Protein AF-A0A5E4JF88-F1 (afdb_monomer_lite)

Sequence (241 aa):
MPEGIPIQKVVDMKGRNADNNAIIEALRSEGYSFQQIRDAIQQADLKKTITVSPGAPIPQSYPQQQIMTSPQQNTAQRPPMPQQQMQVNPVQAPQMAQQQMMQAPQPQGPSRRSVDLDEVQRVLEEIIEEKWKESEGQLIKINEWRAVVNSKIKEFETRISELNTRIDSFNTVLVKKAESFDETMRNVDTEIQALEKSLNKLVPILSDNISELRGVITDLRKDQPKAENPPMRDIRTSTLL

pLDDT: mean 78.29, std 22.14, range [35.12, 98.38]

Foldseek 3Di:
DDPDQPLVVLLVCVVVVHDLVNQQVVVVVVPDDPVSSVVSNVVSVVVVVVPPDDDDPDPPDDPPPPPPPDPDDDPDDDDDDDDDDDDDDDDDDDDDDDDDDDDDDDDDDPPPPPPPVVVVVVVVVVVVVVVVVVVVVVVVVVVVVVVVVVVVVVVVVVVVVVVVVVVVVVVVVVVVVVVVVVVVVVVVVVVVVVVVVVVVVVVVVVVVVVVVVVVVVVVVVVPPDPPPPPPPPPPPDDDDD

Radius of gyration: 50.53 Å; chains: 1; bounding box: 130×76×128 Å

Secondary structure (DSSP, 8-state):
---S--HHHHHHHHHTT--HHHHHHHHHHTT--HHHHHHHHHHHHHHHHH-S-TTS-------------------PPPPPPP--------PPP-----------PPP---------HHHHHHHHHHHHHHHHHHHHHHHHHHHHHHHHHHHHHHHHHHHHHHHHHHHHHHHHHHHHHHHHHHHHHHHHHHHHHHHHHHHHHHHHHHHHHHHHHHHHHHHHHHHS-----------------

Structure (mmCIF, N/CA/C/O backbone):
data_AF-A0A5E4JF88-F1
#
_entry.id   AF-A0A5E4JF88-F1
#
loop_
_atom_site.group_PDB
_atom_site.id
_atom_site.type_symbol
_atom_site.label_atom_id
_atom_site.label_alt_id
_atom_site.label_comp_id
_atom_site.label_asym_id
_atom_site.label_entity_id
_atom_site.label_seq_id
_atom_site.pdbx_PDB_ins_code
_atom_site.Cartn_x
_atom_site.Cartn_y
_atom_site.Cartn_z
_atom_site.occupancy
_atom_site.B_iso_or_equiv
_atom_site.auth_seq_id
_atom_site.auth_comp_id
_atom_site.auth_asym_id
_atom_site.auth_atom_id
_atom_site.pdbx_PDB_model_num
ATOM 1 N N . MET A 1 1 ? -4.263 -23.319 -23.661 1.00 64.06 1 MET A N 1
ATOM 2 C CA . MET A 1 1 ? -3.676 -22.834 -22.394 1.00 64.06 1 MET A CA 1
ATOM 3 C C . MET A 1 1 ? -4.598 -23.277 -21.273 1.00 64.06 1 MET A C 1
ATOM 5 O O . MET A 1 1 ? -5.800 -23.269 -21.516 1.00 64.06 1 MET A O 1
ATOM 9 N N . PRO A 1 2 ? -4.086 -23.714 -20.115 1.00 73.50 2 PRO A N 1
ATOM 10 C CA . PRO A 1 2 ? -4.946 -24.008 -18.973 1.00 73.50 2 PRO A CA 1
ATOM 11 C C . PRO A 1 2 ? -5.667 -22.725 -18.529 1.00 73.50 2 PRO A C 1
ATOM 13 O O . PRO A 1 2 ? -5.030 -21.693 -18.313 1.00 73.50 2 PRO A O 1
ATOM 16 N N . GLU A 1 3 ? -6.997 -22.770 -18.442 1.00 77.56 3 GLU A N 1
ATOM 17 C CA . GLU A 1 3 ? -7.802 -21.652 -17.948 1.00 77.56 3 GLU A CA 1
ATOM 18 C C . GLU A 1 3 ? -7.924 -21.741 -16.423 1.00 77.56 3 GLU A C 1
ATOM 20 O O . GLU A 1 3 ? -8.466 -22.705 -15.886 1.00 77.56 3 GLU A O 1
ATOM 25 N N . GLY A 1 4 ? -7.396 -20.737 -15.719 1.00 85.56 4 GLY A N 1
ATOM 26 C CA . GLY A 1 4 ? -7.527 -20.603 -14.267 1.00 85.56 4 GLY A CA 1
ATOM 27 C C . GLY A 1 4 ? -6.202 -20.436 -13.519 1.00 85.56 4 GLY A C 1
ATOM 28 O O . GLY A 1 4 ? -5.120 -20.730 -14.023 1.00 85.56 4 GLY A O 1
ATOM 29 N N . ILE A 1 5 ? -6.293 -19.920 -12.292 1.00 90.12 5 ILE A N 1
ATOM 30 C CA . ILE A 1 5 ? -5.156 -19.782 -11.374 1.00 90.12 5 ILE A CA 1
ATOM 31 C C . ILE A 1 5 ? -4.953 -21.140 -10.670 1.00 90.12 5 ILE A C 1
ATOM 33 O O . ILE A 1 5 ? -5.904 -21.642 -10.065 1.00 90.12 5 ILE A O 1
ATOM 37 N N . PRO A 1 6 ? -3.749 -21.746 -10.692 1.00 93.50 6 PRO A N 1
ATOM 38 C CA . PRO A 1 6 ? -3.510 -23.114 -10.210 1.00 93.50 6 PRO A CA 1
ATOM 39 C C . PRO A 1 6 ? -3.413 -23.232 -8.674 1.00 93.50 6 PRO A C 1
ATOM 41 O O . PRO A 1 6 ? -2.528 -23.898 -8.141 1.00 93.50 6 PRO A O 1
ATOM 44 N N . ILE A 1 7 ? -4.330 -22.601 -7.935 1.00 95.38 7 ILE A N 1
ATOM 45 C CA . ILE A 1 7 ? -4.291 -22.491 -6.465 1.00 95.38 7 ILE A CA 1
ATOM 46 C C . ILE A 1 7 ? -4.277 -23.874 -5.811 1.00 95.38 7 ILE A C 1
ATOM 48 O O . ILE A 1 7 ? -3.440 -24.149 -4.955 1.00 95.38 7 ILE A O 1
ATOM 52 N N . GLN A 1 8 ? -5.182 -24.763 -6.234 1.00 93.69 8 GLN A N 1
ATOM 53 C CA . GLN A 1 8 ? -5.318 -26.091 -5.631 1.00 93.69 8 GLN A CA 1
ATOM 54 C C . GLN A 1 8 ? -4.036 -26.911 -5.785 1.00 93.69 8 GLN A C 1
ATOM 56 O O . GLN A 1 8 ? -3.593 -27.566 -4.847 1.00 93.69 8 GLN A O 1
ATOM 61 N N . LYS A 1 9 ? -3.382 -26.797 -6.941 1.00 94.94 9 LYS A N 1
ATOM 62 C CA . LYS A 1 9 ? -2.149 -27.523 -7.227 1.00 94.94 9 LYS A CA 1
ATOM 63 C C . LYS A 1 9 ? -0.977 -27.023 -6.388 1.00 94.94 9 LYS A C 1
ATOM 65 O O . LYS A 1 9 ? -0.166 -27.822 -5.927 1.00 94.94 9 LYS A O 1
ATOM 70 N N . VAL A 1 10 ? -0.913 -25.713 -6.140 1.00 96.44 10 VAL A N 1
ATOM 71 C CA . VAL A 1 10 ? 0.068 -25.135 -5.213 1.00 96.44 10 VAL A CA 1
ATOM 72 C C . VAL A 1 10 ? -0.167 -25.624 -3.783 1.00 96.44 10 VAL A C 1
ATOM 74 O O . VAL A 1 10 ? 0.797 -25.985 -3.111 1.00 96.44 10 VAL A O 1
ATOM 77 N N . VAL A 1 11 ? -1.422 -25.678 -3.324 1.00 95.44 11 VAL A N 1
ATOM 78 C CA . VAL A 1 11 ? -1.767 -26.200 -1.990 1.00 95.44 11 VAL A CA 1
ATOM 79 C C . VAL A 1 11 ? -1.347 -27.665 -1.852 1.00 95.44 11 VAL A C 1
ATOM 81 O O . VAL A 1 11 ? -0.696 -28.013 -0.868 1.00 95.44 11 VAL A O 1
ATOM 84 N N . ASP A 1 12 ? -1.638 -28.499 -2.851 1.00 95.62 12 ASP A N 1
ATOM 85 C CA . ASP A 1 12 ? -1.277 -29.920 -2.843 1.00 95.62 12 ASP A CA 1
ATOM 86 C C . ASP A 1 12 ? 0.249 -30.120 -2.831 1.00 95.62 12 ASP A C 1
ATOM 88 O O . ASP A 1 12 ? 0.768 -30.939 -2.070 1.00 95.62 12 ASP A O 1
ATOM 92 N N . MET A 1 13 ? 0.992 -29.348 -3.635 1.00 96.31 13 MET A N 1
ATOM 93 C CA . MET A 1 13 ? 2.459 -29.405 -3.661 1.00 96.31 13 MET A CA 1
ATOM 94 C C . MET A 1 13 ? 3.080 -28.902 -2.353 1.00 96.31 13 MET A C 1
ATOM 96 O O . MET A 1 13 ? 3.998 -29.536 -1.831 1.00 96.31 13 MET A O 1
ATOM 100 N N . LYS A 1 14 ? 2.542 -27.830 -1.761 1.00 94.31 14 LYS A N 1
ATOM 101 C CA . LYS A 1 14 ? 2.956 -27.369 -0.426 1.00 94.31 14 LYS A CA 1
ATOM 102 C C . LYS A 1 14 ? 2.629 -28.383 0.667 1.00 94.31 14 LYS A C 1
ATOM 104 O O . LYS A 1 14 ? 3.408 -28.527 1.604 1.00 94.31 14 LYS A O 1
ATOM 109 N N . GLY A 1 15 ? 1.524 -29.120 0.543 1.00 93.44 15 GLY A N 1
ATOM 110 C CA . GLY A 1 15 ? 1.185 -30.231 1.437 1.00 93.44 15 GLY A CA 1
ATOM 111 C C . GLY A 1 15 ? 2.209 -31.372 1.404 1.00 93.44 15 GLY A C 1
ATOM 112 O O . GLY A 1 15 ? 2.368 -32.080 2.393 1.00 93.44 15 GLY A O 1
ATOM 113 N N . ARG A 1 16 ? 2.953 -31.512 0.298 1.00 95.94 16 ARG A N 1
ATOM 114 C CA . ARG A 1 16 ? 4.065 -32.464 0.130 1.00 95.94 16 ARG A CA 1
ATOM 115 C C . ARG A 1 16 ? 5.436 -31.884 0.511 1.00 95.94 16 ARG A C 1
ATOM 117 O O . ARG A 1 16 ? 6.446 -32.506 0.202 1.00 95.94 16 ARG A O 1
ATOM 124 N N . ASN A 1 17 ? 5.482 -30.714 1.157 1.00 93.00 17 ASN A N 1
ATOM 125 C CA . ASN A 1 17 ? 6.709 -29.966 1.465 1.00 93.00 17 ASN A CA 1
ATOM 126 C C . ASN A 1 17 ? 7.564 -29.623 0.226 1.00 93.00 17 ASN A C 1
ATOM 128 O O . ASN A 1 17 ? 8.787 -29.569 0.318 1.00 93.00 17 ASN A O 1
ATOM 132 N N . ALA A 1 18 ? 6.945 -29.389 -0.937 1.00 96.31 18 ALA A N 1
ATOM 133 C CA . ALA A 1 18 ? 7.674 -28.883 -2.096 1.00 96.31 18 ALA A CA 1
ATOM 134 C C . ALA A 1 18 ? 8.063 -27.406 -1.902 1.00 96.31 18 ALA A C 1
ATOM 136 O O . ALA A 1 18 ? 7.231 -26.587 -1.502 1.00 96.31 18 ALA A O 1
ATOM 137 N N . ASP A 1 19 ? 9.306 -27.060 -2.240 1.00 96.06 19 ASP A N 1
ATOM 138 C CA . ASP A 1 19 ? 9.782 -25.676 -2.239 1.00 96.06 19 ASP A CA 1
ATOM 139 C C . ASP A 1 19 ? 9.130 -24.836 -3.345 1.00 96.06 19 ASP A C 1
ATOM 141 O O . ASP A 1 19 ? 8.768 -25.332 -4.416 1.00 96.06 19 ASP A O 1
ATOM 145 N N . ASN A 1 20 ? 9.051 -23.519 -3.124 1.00 94.75 20 ASN A N 1
ATOM 146 C CA . ASN A 1 20 ? 8.454 -22.579 -4.079 1.00 94.75 20 ASN A CA 1
ATOM 147 C C . ASN A 1 20 ? 9.107 -22.653 -5.474 1.00 94.75 20 ASN A C 1
ATOM 149 O O . ASN A 1 20 ? 8.412 -22.501 -6.474 1.00 94.75 20 ASN A O 1
ATOM 153 N N . ASN A 1 21 ? 10.412 -22.935 -5.561 1.00 95.56 21 ASN A N 1
ATOM 154 C CA . ASN A 1 21 ? 11.106 -23.086 -6.845 1.00 95.56 21 ASN A CA 1
ATOM 155 C C . ASN A 1 21 ? 10.631 -24.328 -7.618 1.00 95.56 21 ASN A C 1
ATOM 157 O O . ASN A 1 21 ? 10.338 -24.227 -8.807 1.00 95.56 21 ASN A O 1
ATOM 161 N N . ALA A 1 22 ? 10.462 -25.464 -6.933 1.00 96.38 22 ALA A N 1
ATOM 162 C CA . ALA A 1 22 ? 9.947 -26.692 -7.539 1.00 96.38 22 ALA A CA 1
ATOM 163 C C . ALA A 1 22 ? 8.492 -26.523 -8.011 1.00 96.38 22 ALA A C 1
ATOM 165 O O . ALA A 1 22 ? 8.114 -26.998 -9.081 1.00 96.38 22 ALA A O 1
ATOM 166 N N . ILE A 1 23 ? 7.689 -25.775 -7.245 1.00 96.56 23 ILE A N 1
ATOM 167 C CA . ILE A 1 23 ? 6.314 -25.406 -7.609 1.00 96.56 23 ILE A CA 1
ATOM 168 C C . ILE A 1 23 ? 6.292 -24.550 -8.883 1.00 96.56 23 ILE A C 1
ATOM 170 O O . ILE A 1 23 ? 5.467 -24.782 -9.768 1.00 96.56 23 ILE A O 1
ATOM 174 N N . ILE A 1 24 ? 7.200 -23.573 -8.997 1.00 96.44 24 ILE A N 1
ATOM 175 C CA . ILE A 1 24 ? 7.300 -22.705 -10.177 1.00 96.44 24 ILE A CA 1
ATOM 176 C C . ILE A 1 24 ? 7.687 -23.518 -11.416 1.00 96.44 24 ILE A C 1
ATOM 178 O O . ILE A 1 24 ? 7.074 -23.338 -12.466 1.00 96.44 24 ILE A O 1
ATOM 182 N N . GLU A 1 25 ? 8.665 -24.419 -11.318 1.00 96.94 25 GLU A N 1
ATOM 183 C CA . GLU A 1 25 ? 9.090 -25.260 -12.445 1.00 96.94 25 GLU A CA 1
ATOM 184 C C . GLU A 1 25 ? 7.984 -26.212 -12.914 1.00 96.94 25 GLU A C 1
ATOM 186 O O . GLU A 1 25 ? 7.714 -26.289 -14.115 1.00 96.94 25 GLU A O 1
ATOM 191 N N . ALA A 1 26 ? 7.290 -26.863 -11.975 1.00 96.88 26 ALA A N 1
ATOM 192 C CA . ALA A 1 26 ? 6.175 -27.758 -12.277 1.00 96.88 26 ALA A CA 1
ATOM 193 C C . ALA A 1 26 ? 5.001 -27.027 -12.949 1.00 96.88 26 ALA A C 1
ATOM 195 O O . ALA A 1 26 ? 4.427 -27.517 -13.914 1.00 96.88 26 ALA A O 1
ATOM 196 N N . LEU A 1 27 ? 4.653 -25.820 -12.497 1.00 96.44 27 LEU A N 1
ATOM 197 C CA . LEU A 1 27 ? 3.568 -25.057 -13.121 1.00 96.44 27 LEU A CA 1
ATOM 198 C C . LEU A 1 27 ? 3.983 -24.423 -14.455 1.00 96.44 27 LEU A C 1
ATOM 200 O O . LEU A 1 27 ? 3.160 -24.281 -15.359 1.00 96.44 27 LEU A O 1
ATOM 204 N N . ARG A 1 28 ? 5.261 -24.074 -14.630 1.00 96.31 28 ARG A N 1
ATOM 205 C CA . ARG A 1 28 ? 5.759 -23.590 -15.924 1.00 96.31 28 ARG A CA 1
ATOM 206 C C . ARG A 1 28 ? 5.738 -24.678 -16.992 1.00 96.31 28 ARG A C 1
ATOM 208 O O . ARG A 1 28 ? 5.387 -24.369 -18.128 1.00 96.31 28 ARG A O 1
ATOM 215 N N . SER A 1 29 ? 6.085 -25.923 -16.653 1.00 96.69 29 SER A N 1
ATOM 216 C CA . SER A 1 29 ? 6.040 -27.043 -17.609 1.00 96.69 29 SER A CA 1
ATOM 217 C C . SER A 1 29 ? 4.613 -27.365 -18.071 1.00 96.69 29 SER A C 1
ATOM 219 O O . SER A 1 29 ? 4.414 -27.844 -19.183 1.00 96.69 29 SER A O 1
ATOM 221 N N . GLU A 1 30 ? 3.617 -27.009 -17.261 1.00 94.62 30 GLU A N 1
ATOM 222 C CA . GLU A 1 30 ? 2.189 -27.135 -17.571 1.00 94.62 30 GLU A CA 1
ATOM 223 C C . GLU A 1 30 ? 1.608 -25.934 -18.333 1.00 94.62 30 GLU A C 1
ATOM 225 O O . GLU A 1 30 ? 0.434 -25.934 -18.708 1.00 94.62 30 GLU A O 1
ATOM 230 N N . GLY A 1 31 ? 2.428 -24.914 -18.596 1.00 95.50 31 GLY A N 1
ATOM 231 C CA . GLY A 1 31 ? 2.051 -23.756 -19.401 1.00 95.50 31 GLY A CA 1
ATOM 232 C C . GLY A 1 31 ? 1.373 -22.623 -18.629 1.00 95.50 31 GLY A C 1
ATOM 233 O O . GLY A 1 31 ? 0.772 -21.755 -19.261 1.00 95.50 31 GLY A O 1
ATOM 234 N N . TYR A 1 32 ? 1.466 -22.591 -17.295 1.00 97.31 32 TYR A N 1
ATOM 235 C CA . TYR A 1 32 ? 1.024 -21.431 -16.515 1.00 97.31 32 TYR A CA 1
ATOM 236 C C . TYR A 1 32 ? 2.024 -20.273 -16.626 1.00 97.31 32 TYR A C 1
ATOM 238 O O . TYR A 1 32 ? 3.245 -20.459 -16.608 1.00 97.31 32 TYR A O 1
ATOM 246 N N . SER A 1 33 ? 1.505 -19.046 -16.708 1.00 96.94 33 SER A N 1
ATOM 247 C CA . SER A 1 33 ? 2.334 -17.837 -16.700 1.00 96.94 33 SER A CA 1
ATOM 248 C C . SER A 1 33 ? 2.925 -17.561 -15.315 1.00 96.94 33 SER A C 1
ATOM 250 O O . SER A 1 33 ? 2.341 -17.895 -14.284 1.00 96.94 33 SER A O 1
ATOM 252 N N . PHE A 1 34 ? 4.067 -16.870 -15.276 1.00 94.25 34 PHE A N 1
ATOM 253 C CA . PHE A 1 34 ? 4.726 -16.499 -14.019 1.00 94.25 34 PHE A CA 1
ATOM 254 C C . PHE A 1 34 ? 3.811 -15.705 -13.069 1.00 94.25 34 PHE A C 1
ATOM 256 O O . PHE A 1 34 ? 3.841 -15.921 -11.859 1.00 94.25 34 PHE A O 1
ATOM 263 N N . GLN A 1 35 ? 2.962 -14.824 -13.609 1.00 94.44 35 GLN A N 1
ATOM 264 C CA . GLN A 1 35 ? 2.030 -14.030 -12.808 1.00 94.44 35 GLN A CA 1
ATOM 265 C C . GLN A 1 35 ? 0.954 -14.906 -12.149 1.00 94.44 35 GLN A C 1
ATOM 267 O O . GLN A 1 35 ? 0.762 -14.813 -10.941 1.00 94.44 35 GLN A O 1
ATOM 272 N N . GLN A 1 36 ? 0.347 -15.835 -12.898 1.00 95.06 36 GLN A N 1
ATOM 273 C CA . GLN A 1 36 ? -0.621 -16.796 -12.349 1.00 95.06 36 GLN A CA 1
ATOM 274 C C . GLN A 1 36 ? -0.000 -17.686 -11.266 1.00 95.06 36 GLN A C 1
ATOM 276 O O . GLN A 1 36 ? -0.654 -17.987 -10.271 1.00 95.06 36 GLN A O 1
ATOM 281 N N . ILE A 1 37 ? 1.260 -18.096 -11.442 1.00 96.12 37 ILE A N 1
ATOM 282 C CA . ILE A 1 37 ? 1.989 -18.904 -10.456 1.00 96.12 37 ILE A CA 1
ATOM 283 C C . ILE A 1 37 ? 2.197 -18.110 -9.163 1.00 96.12 37 ILE A C 1
ATOM 285 O O . ILE A 1 37 ? 1.921 -18.616 -8.076 1.00 96.12 37 ILE A O 1
ATOM 289 N N . ARG A 1 38 ? 2.646 -16.854 -9.270 1.00 95.56 38 ARG A N 1
ATOM 290 C CA . ARG A 1 38 ? 2.866 -15.987 -8.106 1.00 95.56 38 ARG A CA 1
ATOM 291 C C . ARG A 1 38 ? 1.569 -15.743 -7.337 1.00 95.56 38 ARG A C 1
ATOM 293 O O . ARG A 1 38 ? 1.557 -15.870 -6.113 1.00 95.56 38 ARG A O 1
ATOM 300 N N . ASP A 1 39 ? 0.490 -15.443 -8.053 1.00 95.62 39 ASP A N 1
ATOM 301 C CA . ASP A 1 39 ? -0.817 -15.179 -7.453 1.00 95.62 39 ASP A CA 1
ATOM 302 C C . ASP A 1 39 ? -1.375 -16.447 -6.778 1.00 95.62 39 ASP A C 1
ATOM 304 O O . ASP A 1 39 ? -1.883 -16.381 -5.657 1.00 95.62 39 ASP A O 1
ATOM 308 N N . ALA A 1 40 ? -1.193 -17.625 -7.391 1.00 96.38 40 ALA A N 1
ATOM 309 C CA . ALA A 1 40 ? -1.567 -18.913 -6.802 1.00 96.38 40 ALA A CA 1
ATOM 310 C C . ALA A 1 40 ? -0.813 -19.214 -5.494 1.00 96.38 40 ALA A C 1
ATOM 312 O O . ALA A 1 40 ? -1.420 -19.692 -4.536 1.00 96.38 40 ALA A O 1
ATOM 313 N N . ILE A 1 41 ? 0.493 -18.921 -5.435 1.00 95.06 41 ILE A N 1
ATOM 314 C CA . ILE A 1 41 ? 1.328 -19.131 -4.239 1.00 95.06 41 ILE A CA 1
ATOM 315 C C . ILE A 1 41 ? 0.883 -18.241 -3.083 1.00 95.06 41 ILE A C 1
ATOM 317 O O . ILE A 1 41 ? 0.703 -18.743 -1.973 1.00 95.06 41 ILE A O 1
ATOM 321 N N . GLN A 1 42 ? 0.635 -16.958 -3.346 1.00 94.38 42 GLN A N 1
ATOM 322 C CA . GLN A 1 42 ? 0.149 -16.031 -2.323 1.00 94.38 42 GLN A CA 1
ATOM 323 C C . GLN A 1 42 ? -1.219 -16.455 -1.777 1.00 94.38 42 GLN A C 1
ATOM 325 O O . GLN A 1 42 ? -1.431 -16.476 -0.565 1.00 94.38 42 GLN A O 1
ATOM 330 N N . GLN A 1 43 ? -2.141 -16.852 -2.658 1.00 92.12 43 GLN A N 1
ATOM 331 C CA . GLN A 1 43 ? -3.470 -17.303 -2.241 1.00 92.12 43 GLN A CA 1
ATOM 332 C C . GLN A 1 43 ? -3.426 -18.622 -1.457 1.00 92.12 43 GLN A C 1
ATOM 334 O O . GLN A 1 43 ? -4.174 -18.789 -0.492 1.00 92.12 43 GLN A O 1
ATOM 339 N N . ALA A 1 44 ? -2.536 -19.547 -1.826 1.00 93.19 44 ALA A N 1
ATOM 340 C CA . ALA A 1 44 ? -2.348 -20.800 -1.101 1.00 93.19 44 ALA A CA 1
ATOM 341 C C . ALA A 1 44 ? -1.843 -20.574 0.337 1.00 93.19 44 ALA A C 1
ATOM 343 O O . ALA A 1 44 ? -2.323 -21.239 1.258 1.00 93.19 44 ALA A O 1
ATOM 344 N N . ASP A 1 45 ? -0.934 -19.615 0.549 1.00 90.00 45 ASP A N 1
ATOM 345 C CA . ASP A 1 45 ? -0.436 -19.267 1.888 1.00 90.00 45 ASP A CA 1
ATOM 346 C C . ASP A 1 45 ? -1.522 -18.651 2.774 1.00 90.00 45 ASP A C 1
ATOM 348 O O . ASP A 1 45 ? -1.660 -19.025 3.940 1.00 90.00 45 ASP A O 1
ATOM 352 N N . LEU A 1 46 ? -2.357 -17.775 2.211 1.00 86.56 46 LEU A N 1
ATOM 353 C CA . LEU A 1 46 ? -3.495 -17.197 2.931 1.00 86.56 46 LEU A CA 1
ATOM 354 C C . LEU A 1 46 ? -4.513 -18.271 3.342 1.00 86.56 46 LEU A C 1
ATOM 356 O O . LEU A 1 46 ? -5.003 -18.267 4.471 1.00 86.56 46 LEU A O 1
ATOM 360 N N . LYS A 1 47 ? -4.805 -19.228 2.451 1.00 84.25 47 LYS A N 1
ATOM 361 C CA . LYS A 1 47 ? -5.776 -20.302 2.711 1.00 84.25 47 LYS A CA 1
ATOM 362 C C . LYS A 1 47 ? -5.309 -21.265 3.810 1.00 84.25 47 LYS A C 1
ATOM 364 O O . LYS A 1 47 ? -6.128 -21.720 4.611 1.00 84.25 47 LYS A O 1
ATOM 369 N N . LYS A 1 48 ? -4.002 -21.547 3.896 1.00 77.19 48 LYS A N 1
ATOM 370 C CA . LYS A 1 48 ? -3.431 -22.408 4.948 1.00 77.19 48 LYS A CA 1
ATOM 371 C C . LYS A 1 48 ? -3.626 -21.809 6.346 1.00 77.19 48 LYS A C 1
ATOM 373 O O . LYS A 1 48 ? -3.954 -22.543 7.273 1.00 77.19 48 LYS A O 1
ATOM 378 N N . THR A 1 49 ? -3.516 -20.489 6.477 1.00 68.38 49 THR A N 1
ATOM 379 C CA . THR A 1 49 ? -3.717 -19.768 7.748 1.00 68.38 49 THR A CA 1
ATOM 380 C C . THR A 1 49 ? -5.164 -19.824 8.251 1.00 68.38 49 THR A C 1
ATOM 382 O O . THR A 1 49 ? -5.399 -19.756 9.450 1.00 68.38 49 THR A O 1
ATOM 385 N N . ILE A 1 50 ? -6.144 -19.999 7.363 1.00 65.12 50 ILE A N 1
ATOM 386 C CA . ILE A 1 50 ? -7.574 -19.976 7.720 1.00 65.12 50 ILE A CA 1
ATOM 387 C C . ILE A 1 50 ? -8.092 -21.366 8.139 1.00 65.12 50 ILE A C 1
ATOM 389 O O . ILE A 1 50 ? -9.130 -21.476 8.782 1.00 65.12 50 ILE A O 1
ATOM 393 N N . THR A 1 51 ? -7.366 -22.446 7.827 1.00 58.78 51 THR A N 1
ATOM 394 C CA . THR A 1 51 ? -7.860 -23.827 8.032 1.00 58.78 51 THR A CA 1
ATOM 395 C C . THR A 1 51 ? -7.455 -24.427 9.393 1.00 58.78 51 THR A C 1
ATOM 397 O O . THR A 1 51 ? -7.610 -25.625 9.621 1.00 58.78 51 THR A O 1
ATOM 400 N N . VAL A 1 52 ? -6.954 -23.619 10.333 1.00 48.00 52 VAL A N 1
ATOM 401 C CA . VAL A 1 52 ? -6.641 -24.072 11.700 1.00 48.00 52 VAL A CA 1
ATOM 402 C C . VAL A 1 52 ? -7.842 -23.852 12.631 1.00 48.00 52 VAL A C 1
ATOM 404 O O . VAL A 1 52 ? -8.060 -22.762 13.138 1.00 48.00 52 VAL A O 1
ATOM 407 N N . SER A 1 53 ? -8.580 -24.945 12.851 1.00 47.66 53 SER A N 1
ATOM 408 C CA . SER A 1 53 ? -9.420 -25.287 14.014 1.00 47.66 53 SER A CA 1
ATOM 409 C C . SER A 1 53 ? -10.580 -24.346 14.426 1.00 47.66 53 SER A C 1
ATOM 411 O O . SER A 1 53 ? -10.354 -23.294 15.026 1.00 47.66 53 SER A O 1
ATOM 413 N N . PRO A 1 54 ? -11.853 -24.759 14.243 1.00 46.78 54 PRO A N 1
ATOM 414 C CA . PRO A 1 54 ? -12.994 -24.111 14.879 1.00 46.78 54 PRO A CA 1
ATOM 415 C C . PRO A 1 54 ? -13.034 -24.495 16.366 1.00 46.78 54 PRO A C 1
ATOM 417 O O . PRO A 1 54 ? -13.418 -25.610 16.709 1.00 46.78 54 PRO A O 1
ATOM 420 N N . GLY A 1 55 ? -12.625 -23.582 17.254 1.00 50.62 55 GLY A N 1
ATOM 421 C CA . GLY A 1 55 ? -12.839 -23.745 18.700 1.00 50.62 55 GLY A CA 1
ATOM 422 C C . GLY A 1 55 ? -11.745 -23.236 19.640 1.00 50.62 55 GLY A C 1
ATOM 423 O O . GLY A 1 55 ? -11.908 -23.371 20.849 1.00 50.62 55 GLY A O 1
ATOM 424 N N . ALA A 1 56 ? -10.654 -22.647 19.146 1.00 46.44 56 ALA A N 1
ATOM 425 C CA . ALA A 1 56 ? -9.654 -22.028 20.018 1.00 46.44 56 ALA A CA 1
ATOM 426 C C . ALA A 1 56 ? -9.921 -20.517 20.182 1.00 46.44 56 ALA A C 1
ATOM 428 O O . ALA A 1 56 ? -10.233 -19.854 19.188 1.00 46.44 56 ALA A O 1
ATOM 429 N N . PRO A 1 57 ? -9.810 -19.958 21.405 1.00 42.75 57 PRO A N 1
ATOM 430 C CA . PRO A 1 57 ? -9.946 -18.527 21.639 1.00 42.75 57 PRO A CA 1
ATOM 431 C C . PRO A 1 57 ? -8.942 -17.769 20.775 1.00 42.75 57 PRO A C 1
ATOM 433 O O . PRO A 1 57 ? -7.760 -18.102 20.725 1.00 42.75 57 PRO A O 1
ATOM 436 N N . ILE A 1 58 ? -9.472 -16.776 20.072 1.00 44.34 58 ILE A N 1
ATOM 437 C CA . ILE A 1 58 ? -8.798 -15.948 19.080 1.00 44.34 58 ILE A CA 1
ATOM 438 C C . ILE A 1 58 ? -7.561 -15.315 19.738 1.00 44.34 58 ILE A C 1
ATOM 440 O O . ILE A 1 58 ? -7.723 -14.445 20.597 1.00 44.34 58 ILE A O 1
ATOM 444 N N . PRO A 1 59 ? -6.324 -15.691 19.365 1.00 43.44 59 PRO A N 1
ATOM 445 C CA . PRO A 1 59 ? -5.166 -14.905 19.737 1.00 43.44 59 PRO A CA 1
ATOM 446 C C . PRO A 1 59 ? -5.223 -13.630 18.897 1.00 43.44 59 PRO A C 1
ATOM 448 O O . PRO A 1 59 ? -5.078 -13.667 17.674 1.00 43.44 59 PRO A O 1
ATOM 451 N N . GLN A 1 60 ? -5.451 -12.489 19.546 1.00 48.28 60 GLN A N 1
ATOM 452 C CA . GLN A 1 60 ? -5.116 -11.180 18.990 1.00 48.28 60 GLN A CA 1
ATOM 453 C C . GLN A 1 60 ? -3.594 -11.115 18.806 1.00 48.28 60 GLN A C 1
ATOM 455 O O . GLN A 1 60 ? -2.862 -10.585 19.635 1.00 48.28 60 GLN A O 1
ATOM 460 N N . SER A 1 61 ? -3.098 -11.676 17.710 1.00 41.38 61 SER A N 1
ATOM 461 C CA . SER A 1 61 ? -1.757 -11.404 17.214 1.00 41.38 61 SER A CA 1
ATOM 462 C C . SER A 1 61 ? -1.899 -10.693 15.881 1.00 41.38 61 SER A C 1
ATOM 464 O O . SER A 1 61 ? -2.080 -11.312 14.833 1.00 41.38 61 SER A O 1
ATOM 466 N N . TYR A 1 62 ? -1.842 -9.366 15.944 1.00 43.94 62 TYR A N 1
ATOM 467 C CA . TYR A 1 62 ? -1.517 -8.530 14.802 1.00 43.94 62 TYR A CA 1
ATOM 468 C C . TYR A 1 62 ? -0.180 -9.025 14.230 1.00 43.94 62 TYR A C 1
ATOM 470 O O . TYR A 1 62 ? 0.809 -9.031 14.969 1.00 43.94 62 TYR A O 1
ATOM 478 N N . PRO A 1 63 ? -0.082 -9.424 12.952 1.00 42.12 63 PRO A N 1
ATOM 479 C CA . PRO A 1 63 ? 1.221 -9.491 12.326 1.00 42.12 63 PRO A CA 1
ATOM 480 C C . PRO A 1 63 ? 1.702 -8.046 12.180 1.00 42.12 63 PRO A C 1
ATOM 482 O O . PRO A 1 63 ? 1.270 -7.316 11.286 1.00 42.12 63 PRO A O 1
ATOM 485 N N . GLN A 1 64 ? 2.583 -7.613 13.087 1.00 39.06 64 GLN A N 1
ATOM 486 C CA . GLN A 1 64 ? 3.485 -6.516 12.775 1.00 39.06 64 GLN A CA 1
ATOM 487 C C . GLN A 1 64 ? 4.197 -6.900 11.480 1.00 39.06 64 GLN A C 1
ATOM 489 O O . GLN A 1 64 ? 4.936 -7.883 11.424 1.00 39.06 64 GLN A O 1
ATOM 494 N N . GLN A 1 65 ? 3.937 -6.132 10.427 1.00 42.28 65 GLN A N 1
ATOM 495 C CA . GLN A 1 65 ? 4.745 -6.153 9.226 1.00 42.28 65 GLN A CA 1
ATOM 496 C C . GLN A 1 65 ? 6.156 -5.722 9.629 1.00 42.28 65 GLN A C 1
ATOM 498 O O . GLN A 1 65 ? 6.447 -4.535 9.758 1.00 42.28 65 GLN A O 1
ATOM 503 N N . GLN A 1 66 ? 7.039 -6.693 9.857 1.00 38.78 66 GLN A N 1
ATOM 504 C CA . GLN A 1 66 ? 8.465 -6.439 9.776 1.00 38.78 66 GLN A CA 1
ATOM 505 C C . GLN A 1 66 ? 8.771 -6.121 8.317 1.00 38.78 66 GLN A C 1
ATOM 507 O O . GLN A 1 66 ? 8.765 -6.982 7.438 1.00 38.78 66 GLN A O 1
ATOM 512 N N . ILE A 1 67 ? 8.991 -4.837 8.073 1.00 37.16 67 ILE A N 1
ATOM 513 C CA . ILE A 1 67 ? 9.485 -4.281 6.824 1.00 37.16 67 ILE A CA 1
ATOM 514 C C . ILE A 1 67 ? 10.948 -4.723 6.694 1.00 37.16 67 ILE A C 1
ATOM 516 O O . ILE A 1 67 ? 11.875 -3.990 7.027 1.00 37.16 67 ILE A O 1
ATOM 520 N N . MET A 1 68 ? 11.171 -5.965 6.264 1.00 35.12 68 MET A N 1
ATOM 521 C CA . MET A 1 68 ? 12.499 -6.441 5.892 1.00 35.12 68 MET A CA 1
ATOM 522 C C . MET A 1 68 ? 12.798 -5.914 4.486 1.00 35.12 68 MET A C 1
ATOM 524 O O . MET A 1 68 ? 12.535 -6.559 3.470 1.00 35.12 68 MET A O 1
ATOM 528 N N . THR A 1 69 ? 13.298 -4.681 4.428 1.00 41.62 69 THR A N 1
ATOM 529 C CA . THR A 1 69 ? 13.873 -4.082 3.222 1.00 41.62 69 THR A CA 1
ATOM 530 C C . THR A 1 69 ? 15.160 -4.829 2.883 1.00 41.62 69 THR A C 1
ATOM 532 O O . THR A 1 69 ? 16.253 -4.507 3.333 1.00 41.62 69 THR A O 1
ATOM 535 N N . SER A 1 70 ? 15.015 -5.883 2.086 1.00 44.94 70 SER A N 1
ATOM 536 C CA . SER A 1 70 ? 16.148 -6.508 1.409 1.00 44.94 70 SER A CA 1
ATOM 537 C C . SER A 1 70 ? 16.523 -5.613 0.221 1.00 44.94 70 SER A C 1
ATOM 539 O O . SER A 1 70 ? 15.640 -5.319 -0.590 1.00 44.94 70 SER A O 1
ATOM 541 N N . PRO A 1 71 ? 17.784 -5.174 0.062 1.00 43.97 71 PRO A N 1
ATOM 542 C CA . PRO A 1 71 ? 18.222 -4.502 -1.153 1.00 43.97 71 PRO A CA 1
ATOM 543 C C . PRO A 1 71 ? 18.258 -5.532 -2.288 1.00 43.97 71 PRO A C 1
ATOM 545 O O . PRO A 1 71 ? 19.238 -6.253 -2.469 1.00 43.97 71 PRO A O 1
ATOM 548 N N . GLN A 1 72 ? 17.160 -5.646 -3.038 1.00 43.78 72 GLN A N 1
ATOM 549 C CA . GLN A 1 72 ? 17.125 -6.493 -4.22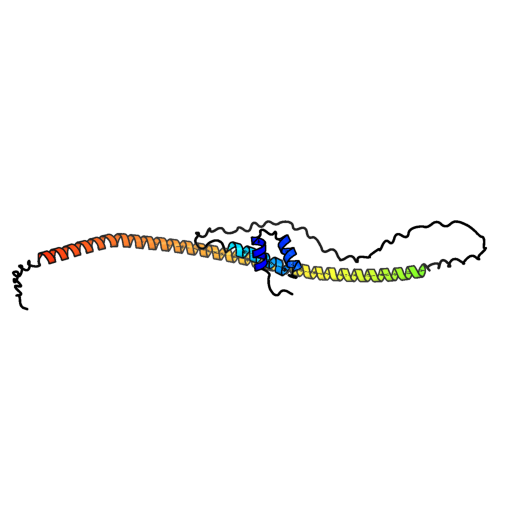0 1.00 43.78 72 GLN A CA 1
ATOM 550 C C . GLN A 1 72 ? 17.874 -5.785 -5.349 1.00 43.78 72 GLN A C 1
ATOM 552 O O . GLN A 1 72 ? 17.418 -4.813 -5.949 1.00 43.78 72 GLN A O 1
ATOM 557 N N . GLN A 1 73 ? 19.076 -6.296 -5.575 1.00 42.00 73 GLN A N 1
ATOM 558 C CA . GLN A 1 73 ? 19.984 -5.947 -6.645 1.00 42.00 73 GLN A CA 1
ATOM 559 C C . GLN A 1 73 ? 19.267 -6.068 -7.995 1.00 42.00 73 GLN A C 1
ATOM 561 O O . GLN A 1 73 ? 18.805 -7.133 -8.409 1.00 42.00 73 GLN A O 1
ATOM 566 N N . ASN A 1 74 ? 19.165 -4.921 -8.649 1.00 42.00 74 ASN A N 1
ATOM 567 C CA . ASN A 1 74 ? 18.582 -4.701 -9.957 1.00 42.00 74 ASN A CA 1
ATOM 568 C C . ASN A 1 74 ? 19.416 -5.453 -11.013 1.00 42.00 74 ASN A C 1
ATOM 570 O O . ASN A 1 74 ? 20.445 -4.958 -11.473 1.00 42.00 74 ASN A O 1
ATOM 574 N N . THR A 1 75 ? 19.021 -6.677 -11.370 1.00 39.25 75 THR A N 1
ATOM 575 C CA . THR A 1 75 ? 19.587 -7.382 -12.527 1.00 39.25 75 THR A CA 1
ATOM 576 C C . THR A 1 75 ? 18.850 -6.915 -13.771 1.00 39.25 75 THR A C 1
ATOM 578 O O . THR A 1 75 ? 17.809 -7.437 -14.166 1.00 39.25 75 THR A O 1
ATOM 581 N N . ALA A 1 76 ? 19.403 -5.856 -14.357 1.00 44.03 76 ALA A N 1
ATOM 582 C CA . ALA A 1 76 ? 19.014 -5.349 -15.653 1.00 44.03 76 ALA A CA 1
ATOM 583 C C . ALA A 1 76 ? 19.104 -6.450 -16.721 1.00 44.03 76 ALA A C 1
ATOM 585 O O . ALA A 1 76 ? 20.056 -7.232 -16.792 1.00 44.03 76 ALA A O 1
ATOM 586 N N . GLN A 1 77 ? 18.068 -6.458 -17.551 1.00 42.06 77 GLN A N 1
ATOM 587 C CA . GLN A 1 77 ? 17.894 -7.240 -18.763 1.00 42.06 77 GLN A CA 1
ATOM 588 C C . GLN A 1 77 ? 19.147 -7.166 -19.649 1.00 42.06 77 GLN A C 1
ATOM 590 O O . GLN A 1 77 ? 19.548 -6.092 -20.094 1.00 42.06 77 GLN A O 1
ATOM 595 N N . ARG A 1 78 ? 19.750 -8.325 -19.934 1.00 45.78 78 ARG A N 1
ATOM 596 C CA . ARG A 1 78 ? 20.663 -8.490 -21.071 1.00 45.78 78 ARG A CA 1
ATOM 597 C C . ARG A 1 78 ? 19.839 -8.654 -22.358 1.00 45.78 78 ARG A C 1
ATOM 599 O O . ARG A 1 78 ? 18.856 -9.396 -22.331 1.00 45.78 78 ARG A O 1
ATOM 606 N N . PRO A 1 79 ? 20.239 -8.035 -23.480 1.00 54.34 79 PRO A N 1
ATOM 607 C CA . PRO A 1 79 ? 19.669 -8.337 -24.789 1.00 54.34 79 PRO A CA 1
ATOM 608 C C . PRO A 1 79 ? 20.085 -9.745 -25.269 1.00 54.34 79 PRO A C 1
ATOM 610 O O . PRO A 1 79 ? 21.129 -10.258 -24.848 1.00 54.34 79 PRO A O 1
ATOM 613 N N . PRO A 1 80 ? 19.284 -10.389 -26.139 1.00 50.97 80 PRO A N 1
ATOM 614 C CA . PRO A 1 80 ? 19.576 -11.720 -26.664 1.00 50.97 80 PRO A CA 1
ATOM 615 C C . PRO A 1 80 ? 20.760 -11.674 -27.641 1.00 50.97 80 PRO A C 1
ATOM 617 O O . PRO A 1 80 ? 20.773 -10.878 -28.578 1.00 50.97 80 PRO A O 1
ATOM 620 N N . MET A 1 81 ? 21.754 -12.544 -27.436 1.00 53.81 81 MET A N 1
ATOM 621 C CA . MET A 1 81 ? 22.787 -12.814 -28.441 1.00 53.81 81 MET A CA 1
ATOM 622 C C . MET A 1 81 ? 22.243 -13.776 -29.508 1.00 53.81 81 MET A C 1
ATOM 624 O O . MET A 1 81 ? 21.608 -14.770 -29.149 1.00 53.81 81 MET A O 1
ATOM 628 N N . PRO A 1 82 ? 22.548 -13.563 -30.797 1.00 55.28 82 PRO A N 1
ATOM 629 C CA . PRO A 1 82 ? 22.380 -14.591 -31.813 1.00 55.28 82 PRO A CA 1
ATOM 630 C C . PRO A 1 82 ? 23.446 -15.684 -31.635 1.00 55.28 82 PRO A C 1
ATOM 632 O O . PRO A 1 82 ? 24.647 -15.413 -31.631 1.00 55.28 82 PRO A O 1
ATOM 635 N N . GLN A 1 83 ? 23.007 -16.936 -31.496 1.00 46.69 83 GLN A N 1
ATOM 636 C CA . GLN A 1 83 ? 23.879 -18.106 -31.598 1.00 46.69 83 GLN A CA 1
ATOM 637 C C . GLN A 1 83 ? 24.343 -18.261 -33.053 1.00 46.69 83 GLN A C 1
ATOM 639 O O . GLN A 1 83 ? 23.577 -18.705 -33.906 1.00 46.69 83 GLN A O 1
ATOM 644 N N . GLN A 1 84 ? 25.605 -17.937 -33.338 1.00 46.59 84 GLN A N 1
ATOM 645 C CA . GLN A 1 84 ? 26.297 -18.503 -34.495 1.00 46.59 84 GLN A CA 1
ATOM 646 C C . GLN A 1 84 ? 26.814 -19.890 -34.115 1.00 46.59 84 GLN A C 1
ATOM 648 O O . GLN A 1 84 ? 27.715 -20.041 -33.290 1.00 46.59 84 GLN A O 1
ATOM 653 N N . GLN A 1 85 ? 26.212 -20.912 -34.718 1.00 43.53 85 GLN A N 1
ATOM 654 C CA . GLN A 1 85 ? 26.738 -22.268 -34.734 1.00 43.53 85 GLN A CA 1
ATOM 655 C C . GLN A 1 85 ? 28.018 -22.282 -35.581 1.00 43.53 85 GLN A C 1
ATOM 657 O O . GLN A 1 85 ? 27.954 -22.195 -36.804 1.00 43.53 85 GLN A O 1
ATOM 662 N N . MET A 1 86 ? 29.183 -22.404 -34.943 1.00 40.22 86 MET A N 1
ATOM 663 C CA . MET A 1 86 ? 30.395 -22.865 -35.621 1.00 40.22 86 MET A CA 1
ATOM 664 C C . MET A 1 86 ? 30.520 -24.372 -35.410 1.00 40.22 86 MET A C 1
ATOM 666 O O . MET A 1 86 ? 30.882 -24.855 -34.339 1.00 40.22 86 MET A O 1
ATOM 670 N N . GLN A 1 87 ? 30.167 -25.105 -36.461 1.00 46.97 87 GLN A N 1
ATOM 671 C CA . GLN A 1 87 ? 30.373 -26.536 -36.602 1.00 46.97 87 GLN A CA 1
ATOM 672 C C . GLN A 1 87 ? 31.853 -26.781 -36.926 1.00 46.97 87 GLN A C 1
ATOM 674 O O . GLN A 1 87 ? 32.319 -26.508 -38.029 1.00 46.97 87 GLN A O 1
ATOM 679 N N . VAL A 1 88 ? 32.606 -27.265 -35.941 1.00 40.12 88 VAL A N 1
ATOM 680 C CA . VAL A 1 88 ? 33.981 -27.746 -36.118 1.00 40.12 88 VAL A CA 1
ATOM 681 C C . VAL A 1 88 ? 33.950 -29.151 -36.711 1.00 40.12 88 VAL A C 1
ATOM 683 O O . VAL A 1 88 ? 33.505 -30.098 -36.067 1.00 40.12 88 VAL A O 1
ATOM 686 N N . ASN A 1 89 ? 34.428 -29.278 -37.947 1.00 42.09 89 ASN A N 1
ATOM 687 C CA . ASN A 1 89 ? 34.614 -30.551 -38.634 1.00 42.09 89 ASN A CA 1
ATOM 688 C C . ASN A 1 89 ? 36.126 -30.860 -38.679 1.00 42.09 89 ASN A C 1
ATOM 690 O O . ASN A 1 89 ? 36.861 -30.110 -39.325 1.00 42.09 89 ASN A O 1
ATOM 694 N N . PRO A 1 90 ? 36.635 -31.906 -38.001 1.00 50.53 90 PRO A N 1
ATOM 695 C CA . PRO A 1 90 ? 38.038 -32.292 -38.099 1.00 50.53 90 PRO A CA 1
ATOM 696 C C . PRO A 1 90 ? 38.232 -33.221 -39.304 1.00 50.53 90 PRO A C 1
ATOM 698 O O . PRO A 1 90 ? 37.742 -34.349 -39.310 1.00 50.53 90 PRO A O 1
ATOM 701 N N . VAL A 1 91 ? 38.952 -32.763 -40.330 1.00 44.22 91 VAL A N 1
ATOM 702 C CA . VAL A 1 91 ? 39.347 -33.621 -41.457 1.00 44.22 91 VAL A CA 1
ATOM 703 C C . VAL A 1 91 ? 40.747 -34.173 -41.212 1.00 44.22 91 VAL A C 1
ATOM 705 O O . VAL A 1 91 ? 41.711 -33.438 -41.005 1.00 44.22 91 VAL A O 1
ATOM 708 N N . GLN A 1 92 ? 40.801 -35.502 -41.215 1.00 48.03 92 GLN A N 1
ATOM 709 C CA . GLN A 1 92 ? 41.977 -36.352 -41.121 1.00 48.03 92 GLN A CA 1
ATOM 710 C C . GLN A 1 92 ? 42.910 -36.171 -42.325 1.00 48.03 92 GLN A C 1
ATOM 712 O O . GLN A 1 92 ? 42.472 -36.056 -43.468 1.00 48.03 92 GLN A O 1
ATOM 717 N N . ALA A 1 93 ? 44.211 -36.224 -42.049 1.00 46.25 93 ALA A N 1
ATOM 718 C CA . ALA A 1 93 ? 45.252 -36.432 -43.046 1.00 46.25 93 ALA A CA 1
ATOM 719 C C . ALA A 1 93 ? 45.127 -37.823 -43.696 1.00 46.25 93 ALA A C 1
ATOM 721 O O . ALA A 1 93 ? 44.775 -38.791 -43.018 1.00 46.25 93 ALA A O 1
ATOM 722 N N . PRO A 1 94 ? 45.500 -37.947 -44.978 1.00 50.66 94 PRO A N 1
ATOM 723 C CA . PRO A 1 94 ? 46.501 -38.961 -45.316 1.00 50.66 94 PRO A CA 1
ATOM 724 C C . PRO A 1 94 ? 47.646 -38.419 -46.183 1.00 50.66 94 PRO A C 1
ATOM 726 O O . PRO A 1 94 ? 47.453 -37.653 -47.125 1.00 50.66 94 PRO A O 1
ATOM 729 N N . GLN A 1 95 ? 48.852 -38.889 -45.860 1.00 51.72 95 GLN A N 1
ATOM 730 C CA . GLN A 1 95 ? 50.050 -38.825 -46.693 1.00 51.72 95 GLN A CA 1
ATOM 731 C C . GLN A 1 95 ? 49.803 -39.460 -48.067 1.00 51.72 95 GLN A C 1
ATOM 733 O O . GLN A 1 95 ? 49.278 -40.568 -48.138 1.00 51.72 95 GLN A O 1
ATOM 738 N N . MET A 1 96 ? 50.324 -38.847 -49.130 1.00 45.06 96 MET A N 1
ATOM 739 C CA . MET A 1 96 ? 50.847 -39.605 -50.264 1.00 45.06 96 MET A CA 1
ATOM 740 C C . MET A 1 96 ? 52.081 -38.929 -50.849 1.00 45.06 96 MET A C 1
ATOM 742 O O . MET A 1 96 ? 52.167 -37.710 -50.988 1.00 45.06 96 MET A O 1
ATOM 746 N N . ALA A 1 97 ? 53.059 -39.782 -51.120 1.00 47.03 97 ALA A N 1
ATOM 747 C CA . ALA A 1 97 ? 54.359 -39.462 -51.651 1.00 47.03 97 ALA A CA 1
ATOM 748 C C . ALA A 1 97 ? 54.337 -39.352 -53.181 1.00 47.03 97 ALA A C 1
ATOM 750 O O . ALA A 1 97 ? 53.578 -40.032 -53.860 1.00 47.03 97 ALA A O 1
ATOM 751 N N . GLN A 1 98 ? 55.326 -38.597 -53.654 1.00 43.34 98 GLN A N 1
ATOM 752 C CA . GLN A 1 98 ? 56.084 -38.803 -54.886 1.00 43.34 98 GLN A CA 1
ATOM 753 C C . GLN A 1 98 ? 55.453 -38.477 -56.253 1.00 43.34 98 GLN A C 1
ATOM 755 O O . GLN A 1 98 ? 54.626 -39.194 -56.797 1.00 43.34 98 GLN A O 1
ATOM 760 N N . GLN A 1 99 ? 56.151 -37.521 -56.876 1.00 44.25 99 GLN A N 1
ATOM 761 C CA . GLN A 1 99 ? 56.761 -37.602 -58.206 1.00 44.25 99 GLN A CA 1
ATOM 762 C C . GLN A 1 99 ? 56.027 -36.993 -59.411 1.00 44.25 99 GLN A C 1
ATOM 764 O O . GLN A 1 99 ? 54.874 -37.269 -59.703 1.00 44.25 99 GLN A O 1
ATOM 769 N N . GLN A 1 100 ? 56.869 -36.281 -60.167 1.00 42.78 100 GLN A N 1
ATOM 770 C CA . GLN A 1 100 ? 56.816 -35.915 -61.582 1.00 42.78 100 GLN A CA 1
ATOM 771 C C . GLN A 1 100 ? 56.401 -34.484 -61.957 1.00 42.78 100 GLN A C 1
ATOM 773 O O . GLN A 1 100 ? 55.283 -34.013 -61.801 1.00 42.78 100 GLN A O 1
ATOM 778 N N . MET A 1 101 ? 57.438 -33.835 -62.488 1.00 42.66 101 MET A N 1
ATOM 779 C CA . MET A 1 101 ? 57.533 -32.639 -63.306 1.00 42.66 101 MET A CA 1
ATOM 780 C C . MET A 1 101 ? 56.318 -32.385 -64.208 1.00 42.66 101 MET A C 1
ATOM 782 O O . MET A 1 101 ? 55.990 -33.215 -65.049 1.00 42.66 101 MET A O 1
ATOM 786 N N . MET A 1 102 ? 55.781 -31.165 -64.158 1.00 42.22 102 MET A N 1
ATOM 787 C CA . MET A 1 102 ? 55.445 -30.426 -65.374 1.00 42.22 102 MET A CA 1
ATOM 788 C C . MET A 1 102 ? 55.329 -28.929 -65.073 1.00 42.22 102 MET A C 1
ATOM 790 O O . MET A 1 102 ? 54.706 -28.497 -64.107 1.00 42.22 102 MET A O 1
ATOM 794 N N . GLN A 1 103 ? 56.013 -28.156 -65.906 1.00 52.16 103 GLN A N 1
ATOM 795 C CA . GLN A 1 103 ? 56.052 -26.703 -65.941 1.00 52.16 103 GLN A CA 1
ATOM 796 C C . GLN A 1 103 ? 54.658 -26.197 -66.351 1.00 52.16 103 GLN A C 1
ATOM 798 O O . GLN A 1 103 ? 54.185 -26.542 -67.432 1.00 52.16 103 GLN A O 1
ATOM 803 N N . ALA A 1 104 ? 53.997 -25.409 -65.498 1.00 47.31 104 ALA A N 1
ATOM 804 C CA . ALA A 1 104 ? 52.720 -24.762 -65.803 1.00 47.31 104 ALA A CA 1
ATOM 805 C C . ALA A 1 104 ? 52.819 -23.242 -65.555 1.00 47.31 104 ALA A C 1
ATOM 807 O O . ALA A 1 104 ? 53.504 -22.832 -64.613 1.00 47.31 104 ALA A O 1
ATOM 808 N N . PRO A 1 105 ? 52.186 -22.395 -66.390 1.00 50.69 105 PRO A N 1
ATOM 809 C CA . PRO A 1 105 ? 52.349 -20.944 -66.343 1.00 50.69 105 PRO A CA 1
ATOM 810 C C . PRO A 1 105 ? 51.757 -20.348 -65.063 1.00 50.69 105 PRO A C 1
ATOM 812 O O . PRO A 1 105 ? 50.692 -20.764 -64.609 1.00 50.69 105 PRO A O 1
ATOM 815 N N . GLN A 1 106 ? 52.441 -19.342 -64.513 1.00 53.53 106 GLN A N 1
ATOM 816 C CA . GLN A 1 106 ? 51.963 -18.517 -63.404 1.00 53.53 106 GLN A CA 1
ATOM 817 C C . GLN A 1 106 ? 50.531 -18.009 -63.657 1.00 53.53 106 GLN A C 1
ATOM 819 O O . GLN A 1 106 ? 50.310 -17.294 -64.639 1.00 53.53 106 GLN A O 1
ATOM 824 N N . PRO A 1 107 ? 49.576 -18.261 -62.747 1.00 52.53 107 PRO A N 1
ATOM 825 C CA . PRO A 1 107 ? 48.384 -17.441 -62.654 1.00 52.53 107 PRO A CA 1
ATOM 826 C C . PRO A 1 107 ? 48.823 -16.060 -62.171 1.00 52.53 107 PRO A C 1
ATOM 828 O O . PRO A 1 107 ? 49.388 -15.914 -61.085 1.00 52.53 107 PRO A O 1
ATOM 831 N N . GLN A 1 108 ? 48.585 -15.049 -63.002 1.00 53.81 108 GLN A N 1
ATOM 832 C CA . GLN A 1 108 ? 48.619 -13.652 -62.598 1.00 53.81 108 GLN A CA 1
ATOM 833 C C . GLN A 1 108 ? 47.740 -13.502 -61.354 1.00 53.81 108 GLN A C 1
ATOM 835 O O . GLN A 1 108 ? 46.527 -13.711 -61.399 1.00 53.81 108 GLN A O 1
ATOM 840 N N . GLY A 1 109 ? 48.383 -13.205 -60.224 1.00 46.62 109 GLY A N 1
ATOM 841 C CA . GLY A 1 109 ? 47.687 -12.869 -58.995 1.00 46.62 109 GLY A CA 1
ATOM 842 C C . GLY A 1 109 ? 46.773 -11.668 -59.246 1.00 46.62 109 GLY A C 1
ATOM 843 O O . GLY A 1 109 ? 47.152 -10.767 -60.000 1.00 46.62 109 GLY A O 1
ATOM 844 N N . PRO A 1 110 ? 45.573 -11.648 -58.651 1.00 51.38 110 PRO A N 1
ATOM 845 C CA . PRO A 1 110 ? 44.637 -10.554 -58.830 1.00 51.38 110 PRO A CA 1
ATOM 846 C C . PRO A 1 110 ? 45.325 -9.256 -58.425 1.00 51.38 110 PRO A C 1
ATOM 848 O O . PRO A 1 110 ? 45.885 -9.158 -57.328 1.00 51.38 110 PRO A O 1
ATOM 851 N N . SER A 1 111 ? 45.287 -8.270 -59.323 1.00 51.06 111 SER A N 1
ATOM 852 C CA . SER A 1 111 ? 45.597 -6.883 -59.011 1.00 51.06 111 SER A CA 1
ATOM 853 C C . SER A 1 111 ? 45.001 -6.565 -57.649 1.00 51.06 111 SER A C 1
ATOM 855 O O . SER A 1 111 ? 43.783 -6.646 -57.465 1.00 51.06 111 SER A O 1
ATOM 857 N N . ARG A 1 112 ? 45.864 -6.239 -56.680 1.00 51.12 112 ARG A N 1
ATOM 858 C CA . ARG A 1 112 ? 45.442 -5.525 -55.481 1.00 51.12 112 ARG A CA 1
ATOM 859 C C . ARG A 1 112 ? 44.746 -4.279 -55.998 1.00 51.12 112 ARG A C 1
ATOM 861 O O . ARG A 1 112 ? 45.405 -3.346 -56.441 1.00 51.12 112 ARG A O 1
ATOM 868 N N . ARG A 1 113 ? 43.416 -4.332 -56.024 1.00 55.22 113 ARG A N 1
ATOM 869 C CA . ARG A 1 113 ? 42.542 -3.184 -56.190 1.00 55.22 113 ARG A CA 1
ATOM 870 C C . ARG A 1 113 ? 43.007 -2.236 -55.095 1.00 55.22 113 ARG A C 1
ATOM 872 O O . ARG A 1 113 ? 42.810 -2.527 -53.917 1.00 55.22 113 ARG A O 1
ATOM 879 N N . SER A 1 114 ? 43.776 -1.219 -55.469 1.00 58.41 114 SER A N 1
ATOM 880 C CA . SER A 1 114 ? 44.032 -0.076 -54.612 1.00 58.41 114 SER A CA 1
ATOM 881 C C . SER A 1 114 ? 42.649 0.432 -54.260 1.00 58.41 114 SER A C 1
ATOM 883 O O . SER A 1 114 ? 41.949 0.953 -55.124 1.00 58.41 114 SER A O 1
ATOM 885 N N . VAL A 1 115 ? 42.197 0.096 -53.055 1.00 61.06 115 VAL A N 1
ATOM 886 C CA . VAL A 1 115 ? 40.952 0.622 -52.523 1.00 61.06 115 VAL A CA 1
ATOM 887 C C . VAL A 1 115 ? 41.147 2.127 -52.545 1.00 61.06 115 VAL A C 1
ATOM 889 O O . VAL A 1 115 ? 42.097 2.623 -51.939 1.00 61.06 115 VAL A O 1
ATOM 892 N N . ASP A 1 116 ? 40.341 2.803 -53.353 1.00 78.00 116 ASP A N 1
ATOM 893 C CA . ASP A 1 116 ? 40.443 4.236 -53.546 1.00 78.00 116 ASP A CA 1
ATOM 894 C C . ASP A 1 116 ? 40.148 4.883 -52.191 1.00 78.00 116 ASP A C 1
ATOM 896 O O . ASP A 1 116 ? 39.052 4.737 -51.642 1.00 78.00 116 ASP A O 1
ATOM 900 N N . LEU A 1 117 ? 41.167 5.484 -51.577 1.00 79.25 117 LEU A N 1
ATOM 901 C CA . LEU A 1 117 ? 41.063 6.031 -50.221 1.00 79.25 117 LEU A CA 1
ATOM 902 C C . LEU A 1 117 ? 39.998 7.130 -50.162 1.00 79.25 117 LEU A C 1
ATOM 904 O O . LEU A 1 117 ? 39.339 7.275 -49.135 1.00 79.25 117 LEU A O 1
ATOM 908 N N . ASP A 1 118 ? 39.773 7.812 -51.283 1.00 83.69 118 ASP A N 1
ATOM 909 C CA . ASP A 1 118 ? 38.747 8.838 -51.441 1.00 83.69 118 ASP A CA 1
ATOM 910 C C . ASP A 1 118 ? 37.327 8.242 -51.397 1.00 83.69 118 ASP A C 1
ATOM 912 O O . ASP A 1 118 ? 36.415 8.832 -50.814 1.00 83.69 118 ASP A O 1
ATOM 916 N N . GLU A 1 119 ? 37.124 7.036 -51.941 1.00 83.38 119 GLU A N 1
ATOM 917 C CA . GLU A 1 119 ? 35.841 6.325 -51.860 1.00 83.38 119 GLU A CA 1
ATOM 918 C C . GLU A 1 119 ? 35.581 5.837 -50.429 1.00 83.38 119 GLU A C 1
ATOM 920 O O . GLU A 1 119 ? 34.479 6.001 -49.903 1.00 83.38 119 GLU A O 1
ATOM 925 N N . VAL A 1 120 ? 36.614 5.316 -49.759 1.00 85.19 120 VAL A N 1
ATOM 926 C CA . VAL A 1 120 ? 36.522 4.913 -48.346 1.00 85.19 120 VAL A CA 1
ATOM 927 C C . VAL A 1 120 ? 36.255 6.112 -47.446 1.00 85.19 120 VAL A C 1
ATOM 929 O O . VAL A 1 120 ? 35.438 5.997 -46.536 1.00 85.19 120 VAL A O 1
ATOM 932 N N . GLN A 1 121 ? 36.896 7.256 -47.692 1.00 86.88 121 GLN A N 1
ATOM 933 C CA . GLN A 1 121 ? 36.670 8.473 -46.917 1.00 86.88 121 GLN A CA 1
ATOM 934 C C . GLN A 1 121 ? 35.234 8.974 -47.078 1.00 86.88 121 GLN A C 1
ATOM 936 O O . GLN A 1 121 ? 34.586 9.269 -46.078 1.00 86.88 121 GLN A O 1
ATOM 941 N N . ARG A 1 122 ? 34.704 8.999 -48.304 1.00 90.00 122 ARG A N 1
ATOM 942 C CA . ARG A 1 122 ? 33.317 9.410 -48.547 1.00 90.00 122 ARG A CA 1
ATOM 943 C C . ARG A 1 122 ? 32.314 8.494 -47.846 1.00 90.00 122 ARG A C 1
ATOM 945 O O . ARG A 1 122 ? 31.390 8.980 -47.201 1.00 90.00 122 ARG A O 1
ATOM 952 N N . VAL A 1 123 ? 32.513 7.178 -47.941 1.00 88.81 123 VAL A N 1
ATOM 953 C CA . VAL A 1 123 ? 31.671 6.196 -47.240 1.00 88.81 123 VAL A CA 1
ATOM 954 C C . VAL A 1 123 ? 31.796 6.366 -45.723 1.00 88.81 123 VAL A C 1
ATOM 956 O O . VAL A 1 123 ? 30.805 6.253 -45.007 1.00 88.81 123 VAL A O 1
ATOM 959 N N . LEU A 1 124 ? 32.991 6.676 -45.215 1.00 92.06 124 LEU A N 1
ATOM 960 C CA . LEU A 1 124 ? 33.213 6.902 -43.790 1.00 92.06 124 LEU A CA 1
ATOM 961 C C . LEU A 1 124 ? 32.520 8.178 -43.290 1.00 92.06 124 LEU A C 1
ATOM 963 O O . LEU A 1 124 ? 31.911 8.145 -42.225 1.00 92.06 124 LEU A O 1
ATOM 967 N N . GLU A 1 125 ? 32.585 9.277 -44.041 1.00 92.94 125 GLU A N 1
ATOM 968 C CA . GLU A 1 125 ? 31.902 10.535 -43.712 1.00 92.94 125 GLU A CA 1
ATOM 969 C C . GLU A 1 125 ? 30.379 10.350 -43.685 1.00 92.94 125 GLU A C 1
ATOM 971 O O . GLU A 1 125 ? 29.735 10.761 -42.720 1.00 92.94 125 GLU A O 1
ATOM 976 N N . GLU A 1 126 ? 29.818 9.641 -44.670 1.00 94.56 126 GLU A N 1
ATOM 977 C CA . GLU A 1 126 ? 28.384 9.330 -44.721 1.00 94.56 126 GLU A CA 1
ATOM 978 C C . GLU A 1 126 ? 27.949 8.447 -43.537 1.00 94.56 126 GLU A C 1
ATOM 980 O O . GLU A 1 126 ? 26.944 8.735 -42.884 1.00 94.56 126 GLU A O 1
ATOM 985 N N . ILE A 1 127 ? 28.748 7.432 -43.178 1.00 93.75 127 ILE A N 1
ATOM 986 C CA . ILE A 1 127 ? 28.489 6.585 -42.000 1.00 93.75 127 ILE A CA 1
ATOM 987 C C . ILE A 1 127 ? 28.558 7.402 -40.703 1.00 93.75 127 ILE A C 1
ATOM 989 O O . ILE A 1 127 ? 27.737 7.199 -39.804 1.00 93.75 127 ILE A O 1
ATOM 993 N N . ILE A 1 128 ? 29.533 8.306 -40.567 1.00 94.88 128 ILE A N 1
ATOM 994 C CA . ILE A 1 128 ? 29.671 9.148 -39.372 1.00 94.88 128 ILE A CA 1
ATOM 995 C C . ILE A 1 128 ? 28.467 10.084 -39.246 1.00 94.88 128 ILE A C 1
ATOM 997 O O . ILE A 1 128 ? 27.904 10.183 -38.156 1.00 94.88 128 ILE A O 1
ATOM 1001 N N . GLU A 1 129 ? 28.044 10.733 -40.332 1.00 96.25 129 GLU A N 1
ATOM 1002 C CA . GLU A 1 129 ? 26.887 11.631 -40.321 1.00 96.25 129 GLU A CA 1
ATOM 1003 C C . GLU A 1 129 ? 25.589 10.876 -40.000 1.00 96.25 129 GLU A C 1
ATOM 1005 O O . GLU A 1 129 ? 24.809 11.316 -39.148 1.00 96.25 129 GLU A O 1
ATOM 1010 N N . GLU A 1 130 ? 25.387 9.694 -40.593 1.00 94.88 130 GLU A N 1
ATOM 1011 C CA . GLU A 1 130 ? 24.236 8.838 -40.296 1.00 94.88 130 GLU A CA 1
ATOM 1012 C C . GLU A 1 130 ? 24.204 8.446 -38.811 1.00 94.88 130 GLU A C 1
ATOM 1014 O O . GLU A 1 130 ? 23.181 8.608 -38.136 1.00 94.88 130 GLU A O 1
ATOM 1019 N N . LYS A 1 131 ? 25.338 7.988 -38.263 1.00 96.56 131 LYS A N 1
ATOM 1020 C CA . LYS A 1 131 ? 25.443 7.581 -36.853 1.00 96.56 131 LYS A CA 1
ATOM 1021 C C . LYS A 1 131 ? 25.316 8.754 -35.891 1.00 96.56 131 LYS A C 1
ATOM 1023 O O . LYS A 1 131 ? 24.749 8.589 -34.806 1.00 96.56 131 LYS A O 1
ATOM 1028 N N . TRP A 1 132 ? 25.806 9.930 -36.272 1.00 97.19 132 TRP A N 1
ATOM 1029 C CA . TRP A 1 132 ? 25.648 11.146 -35.484 1.00 97.19 132 TRP A CA 1
ATOM 1030 C C . TRP A 1 132 ? 24.177 11.549 -35.393 1.00 97.19 132 TRP A C 1
ATOM 1032 O O . TRP A 1 132 ? 23.659 11.755 -34.295 1.00 97.19 132 TRP A O 1
ATOM 1042 N N . LYS A 1 133 ? 23.471 11.551 -36.526 1.00 96.31 133 LYS A N 1
ATOM 1043 C CA . LYS A 1 133 ? 22.039 11.854 -36.590 1.00 96.31 133 LYS A CA 1
ATOM 1044 C C . LYS A 1 133 ? 21.190 10.828 -35.837 1.00 96.31 133 LYS A C 1
ATOM 1046 O O . LYS A 1 133 ? 20.242 11.196 -35.141 1.00 96.31 133 LYS A O 1
ATOM 1051 N N . GLU A 1 134 ? 21.537 9.543 -35.927 1.00 96.25 134 GLU A N 1
ATOM 1052 C CA . GLU A 1 134 ? 20.904 8.486 -35.130 1.00 96.25 134 GLU A CA 1
ATOM 1053 C C . GLU A 1 134 ? 21.094 8.742 -33.624 1.00 96.25 134 GLU A C 1
ATOM 1055 O O . GLU A 1 134 ? 20.136 8.659 -32.850 1.00 96.25 134 GLU A O 1
ATOM 1060 N N . SER A 1 135 ? 22.311 9.114 -33.215 1.00 95.88 135 SER A N 1
ATOM 1061 C CA . SER A 1 135 ? 22.652 9.412 -31.818 1.00 95.88 135 SER A CA 1
ATOM 1062 C C . SER A 1 135 ? 21.922 10.653 -31.296 1.00 95.88 135 SER A C 1
ATOM 1064 O O . SER A 1 135 ? 21.379 10.627 -30.191 1.00 95.88 135 SER A O 1
ATOM 1066 N N . GLU A 1 136 ? 21.829 11.718 -32.096 1.00 96.25 136 GLU A N 1
ATOM 1067 C CA . GLU A 1 136 ? 21.052 12.918 -31.767 1.00 96.25 136 GLU A CA 1
ATOM 1068 C C . GLU A 1 136 ? 19.568 12.578 -31.560 1.00 96.25 136 GLU A C 1
ATOM 1070 O O . GLU A 1 136 ? 18.954 12.987 -30.570 1.00 96.25 136 GLU A O 1
ATOM 1075 N N . GLY A 1 137 ? 19.010 11.721 -32.421 1.00 97.25 137 GLY A N 1
ATOM 1076 C CA . GLY A 1 137 ? 17.649 11.214 -32.265 1.00 97.25 137 GLY A CA 1
ATOM 1077 C C . GLY A 1 137 ? 17.434 10.434 -30.962 1.00 97.25 137 GLY A C 1
ATOM 1078 O O . GLY A 1 137 ? 16.380 10.552 -30.331 1.00 97.25 137 GLY A O 1
ATOM 1079 N N . GLN A 1 138 ? 18.420 9.652 -30.515 1.00 97.12 138 GLN A N 1
ATOM 1080 C CA . GLN A 1 138 ? 18.351 8.952 -29.227 1.00 97.12 138 GLN A CA 1
ATOM 1081 C C . GLN A 1 138 ? 18.413 9.920 -28.036 1.00 97.12 138 GLN A C 1
ATOM 1083 O O . GLN A 1 138 ? 17.676 9.729 -27.067 1.00 97.12 138 GLN A O 1
ATOM 1088 N N . LEU A 1 139 ? 19.224 10.980 -28.109 1.00 96.75 139 LEU A N 1
ATOM 1089 C CA . LEU A 1 139 ? 19.299 12.002 -27.058 1.00 96.75 139 LEU A CA 1
ATOM 1090 C C . LEU A 1 139 ? 17.963 12.731 -26.866 1.00 96.75 139 LEU A C 1
ATOM 1092 O O . LEU A 1 139 ? 17.550 12.960 -25.727 1.00 96.75 139 LEU A O 1
ATOM 1096 N N . ILE A 1 140 ? 17.249 13.023 -27.957 1.00 97.00 140 ILE A N 1
ATOM 1097 C CA . ILE A 1 140 ? 15.904 13.613 -27.895 1.00 97.00 140 ILE A CA 1
ATOM 1098 C C . ILE A 1 140 ? 14.942 12.671 -27.159 1.00 97.00 140 ILE A C 1
ATOM 1100 O O . ILE A 1 140 ? 14.288 13.090 -26.203 1.00 97.00 140 ILE A O 1
ATOM 1104 N N . LYS A 1 141 ? 14.926 11.380 -27.515 1.00 97.81 141 LYS A N 1
ATOM 1105 C CA . LYS A 1 141 ? 14.088 10.370 -26.841 1.00 97.81 141 LYS A CA 1
ATOM 1106 C C . LYS A 1 141 ? 14.414 10.235 -25.352 1.00 97.81 141 LYS A C 1
ATOM 1108 O O . LYS A 1 141 ? 13.508 10.075 -24.535 1.00 97.81 141 LYS A O 1
ATOM 1113 N N . ILE A 1 142 ? 15.693 10.314 -24.974 1.00 97.38 142 ILE A N 1
ATOM 1114 C CA . ILE A 1 142 ? 16.114 10.304 -23.564 1.00 97.38 142 ILE A CA 1
ATOM 1115 C C . ILE A 1 142 ? 15.565 11.531 -22.834 1.00 97.38 142 ILE A C 1
ATOM 1117 O O . ILE A 1 142 ? 15.109 11.414 -21.695 1.00 97.38 142 ILE A O 1
ATOM 1121 N N . ASN A 1 143 ? 15.578 12.699 -23.474 1.00 97.19 143 ASN A N 1
ATOM 1122 C CA . ASN A 1 143 ? 15.055 13.919 -22.876 1.00 97.19 143 ASN A CA 1
ATOM 1123 C C . ASN A 1 143 ? 13.526 13.867 -22.698 1.00 97.19 143 ASN A C 1
ATOM 1125 O O . ASN A 1 143 ? 13.015 14.230 -21.638 1.00 97.19 143 ASN A O 1
ATOM 1129 N N . GLU A 1 144 ? 12.800 13.341 -23.685 1.00 97.69 144 GLU A N 1
ATOM 1130 C CA . GLU A 1 144 ? 11.357 13.086 -23.586 1.00 97.69 144 GLU A CA 1
ATOM 1131 C C . GLU A 1 144 ? 11.036 12.094 -22.464 1.00 97.69 144 GLU A C 1
ATOM 1133 O O . GLU A 1 144 ? 10.183 12.353 -21.611 1.00 97.69 144 GLU A O 1
ATOM 1138 N N . TRP A 1 145 ? 11.767 10.978 -22.402 1.00 97.88 145 TRP A N 1
ATOM 1139 C CA . TRP A 1 145 ? 11.612 9.996 -21.334 1.00 97.88 145 TRP A CA 1
ATOM 1140 C C . TRP A 1 145 ? 11.888 10.609 -19.957 1.00 97.88 145 TRP A C 1
ATOM 1142 O O . TRP A 1 145 ? 11.105 10.407 -19.026 1.00 97.88 145 TRP A O 1
ATOM 1152 N N . ARG A 1 146 ? 12.942 11.425 -19.829 1.00 98.25 146 ARG A N 1
ATOM 1153 C CA . ARG A 1 146 ? 13.249 12.170 -18.601 1.00 98.25 146 ARG A CA 1
ATOM 1154 C C . ARG A 1 146 ? 12.093 13.083 -18.198 1.00 98.25 146 ARG A C 1
ATOM 1156 O O . ARG A 1 146 ? 11.749 13.130 -17.017 1.00 98.25 146 ARG A O 1
ATOM 1163 N N . ALA A 1 147 ? 11.476 13.786 -19.147 1.00 98.19 147 ALA A N 1
ATOM 1164 C CA . ALA A 1 147 ? 10.320 14.635 -18.874 1.00 98.19 147 ALA A CA 1
ATOM 1165 C C . ALA A 1 147 ? 9.125 13.821 -18.342 1.00 98.19 147 ALA A C 1
ATOM 1167 O O . ALA A 1 147 ? 8.533 14.192 -17.326 1.00 98.19 147 ALA A O 1
ATOM 1168 N N . VAL A 1 148 ? 8.824 12.670 -18.956 1.00 97.88 148 VAL A N 1
ATOM 1169 C CA . VAL A 1 148 ? 7.755 11.760 -18.504 1.00 97.88 148 VAL A CA 1
ATOM 1170 C C . VAL A 1 148 ? 8.039 11.209 -17.104 1.00 97.88 148 VAL A C 1
ATOM 1172 O O . VAL A 1 148 ? 7.147 11.197 -16.255 1.00 97.88 148 VAL A O 1
ATOM 1175 N N . VAL A 1 149 ? 9.273 10.776 -16.832 1.00 98.00 149 VAL A N 1
ATOM 1176 C CA . VAL A 1 149 ? 9.679 10.269 -15.511 1.00 98.00 149 VAL A CA 1
ATOM 1177 C C . VAL A 1 149 ? 9.556 11.357 -14.448 1.00 98.00 149 VAL A C 1
ATOM 1179 O O . VAL A 1 149 ? 8.956 11.110 -13.406 1.00 98.00 149 VAL A O 1
ATOM 1182 N N . ASN A 1 150 ? 10.032 12.573 -14.721 1.00 98.25 150 ASN A N 1
ATOM 1183 C CA . ASN A 1 150 ? 9.899 13.699 -13.795 1.00 98.25 150 ASN A CA 1
ATOM 1184 C C . ASN A 1 150 ? 8.432 14.039 -13.506 1.00 98.25 150 ASN A C 1
ATOM 1186 O O . ASN A 1 150 ? 8.084 14.342 -12.367 1.00 98.25 150 ASN A O 1
ATOM 1190 N N . SER A 1 151 ? 7.562 13.965 -14.516 1.00 98.38 151 SER A N 1
ATOM 1191 C CA . SER A 1 151 ? 6.124 14.168 -14.326 1.00 98.38 151 SER A CA 1
ATOM 1192 C C . SER A 1 151 ? 5.522 13.102 -13.408 1.00 98.38 151 SER A C 1
ATOM 1194 O O . SER A 1 151 ? 4.772 13.436 -12.494 1.00 98.38 151 SER A O 1
ATOM 1196 N N . LYS A 1 152 ? 5.875 11.826 -13.612 1.00 97.94 152 LYS A N 1
ATOM 1197 C CA . LYS A 1 152 ? 5.397 10.719 -12.770 1.00 97.94 152 LYS A CA 1
ATOM 1198 C C . LYS A 1 152 ? 5.920 10.802 -11.337 1.00 97.94 152 LYS A C 1
ATOM 1200 O O . LYS A 1 152 ? 5.178 10.489 -10.413 1.00 97.94 152 LYS A O 1
ATOM 1205 N N . ILE A 1 153 ? 7.169 11.235 -11.146 1.00 98.00 153 ILE A N 1
ATOM 1206 C CA . ILE A 1 153 ? 7.745 11.459 -9.811 1.00 98.00 153 ILE A CA 1
ATOM 1207 C C . ILE A 1 153 ? 6.942 12.531 -9.072 1.00 98.00 153 ILE A C 1
ATOM 1209 O O . ILE A 1 153 ? 6.505 12.282 -7.954 1.00 98.00 153 ILE A O 1
ATOM 1213 N N . LYS A 1 154 ? 6.654 13.667 -9.717 1.00 98.19 154 LYS A N 1
ATOM 1214 C CA . LYS A 1 154 ? 5.832 14.728 -9.114 1.00 98.19 154 LYS A CA 1
ATOM 1215 C C . LYS A 1 154 ? 4.428 14.249 -8.751 1.00 98.19 154 LYS A C 1
ATOM 1217 O O . LYS A 1 154 ? 3.940 14.537 -7.664 1.00 98.19 154 LYS A O 1
ATOM 1222 N N . GLU A 1 155 ? 3.784 13.489 -9.635 1.00 97.88 155 GLU A N 1
ATOM 1223 C CA . GLU A 1 155 ? 2.471 12.899 -9.350 1.00 97.88 155 GLU A CA 1
ATOM 1224 C C . GLU A 1 155 ? 2.527 11.951 -8.140 1.00 97.88 155 GLU A C 1
ATOM 1226 O O . GLU A 1 155 ? 1.633 11.954 -7.292 1.00 97.88 155 GLU A O 1
ATOM 1231 N N . PHE A 1 156 ? 3.595 11.160 -8.024 1.00 97.56 156 PHE A N 1
ATOM 1232 C CA . PHE A 1 156 ? 3.808 10.263 -6.894 1.00 97.56 156 PHE A CA 1
ATOM 1233 C C . PHE A 1 156 ? 4.048 11.024 -5.582 1.00 97.56 156 PHE A C 1
ATOM 1235 O O . PHE A 1 156 ? 3.460 10.669 -4.563 1.00 97.56 156 PHE A O 1
ATOM 1242 N N . GLU A 1 157 ? 4.833 12.104 -5.610 1.00 97.81 157 GLU A N 1
ATOM 1243 C CA . GLU A 1 157 ? 5.032 13.007 -4.468 1.00 97.81 157 GLU A CA 1
ATOM 1244 C C . GLU A 1 157 ? 3.706 13.619 -3.999 1.00 97.81 157 GLU A C 1
ATOM 1246 O O . GLU A 1 157 ? 3.414 13.621 -2.801 1.00 97.81 157 GLU A O 1
ATOM 1251 N N . THR A 1 158 ? 2.859 14.070 -4.933 1.00 98.31 158 THR A N 1
ATOM 1252 C CA . THR A 1 158 ? 1.513 14.570 -4.610 1.00 98.31 158 THR A CA 1
ATOM 1253 C C . THR A 1 158 ? 0.663 13.488 -3.944 1.00 98.31 158 THR A C 1
ATOM 1255 O O . THR A 1 158 ? 0.109 13.721 -2.871 1.00 98.31 158 THR A O 1
ATOM 1258 N N . ARG A 1 159 ? 0.616 12.275 -4.509 1.00 98.00 159 ARG A N 1
ATOM 1259 C CA . ARG A 1 159 ? -0.154 11.156 -3.939 1.00 98.00 159 ARG A CA 1
ATOM 1260 C C . ARG A 1 159 ? 0.341 10.742 -2.550 1.00 98.00 159 ARG A C 1
ATOM 1262 O O . ARG A 1 159 ? -0.481 10.425 -1.695 1.00 98.00 159 ARG A O 1
ATOM 1269 N N . ILE A 1 160 ? 1.654 10.751 -2.304 1.00 97.94 160 ILE A N 1
ATOM 1270 C CA . ILE A 1 160 ? 2.222 10.486 -0.971 1.00 97.94 160 ILE A CA 1
ATOM 1271 C C . ILE A 1 160 ? 1.804 11.573 0.020 1.00 97.94 160 ILE A C 1
ATOM 1273 O O . ILE A 1 160 ? 1.401 11.258 1.136 1.00 97.94 160 ILE A O 1
ATOM 1277 N N . SER A 1 161 ? 1.866 12.843 -0.381 1.00 97.88 161 SER A N 1
ATOM 1278 C CA . SER A 1 161 ? 1.447 13.963 0.468 1.00 97.88 161 SER A CA 1
ATOM 1279 C C . SER A 1 161 ? -0.038 13.873 0.849 1.00 97.88 161 SER A C 1
ATOM 1281 O O . SER A 1 161 ? -0.409 14.001 2.020 1.00 97.88 161 SER A O 1
ATOM 1283 N N . GLU A 1 162 ? -0.897 13.555 -0.122 1.00 98.06 162 GLU A N 1
ATOM 1284 C CA . GLU A 1 162 ? -2.319 13.305 0.121 1.00 98.06 162 GLU A CA 1
ATOM 1285 C C . GLU A 1 162 ? -2.546 12.096 1.036 1.00 98.06 162 GLU A C 1
ATOM 1287 O O . GLU A 1 162 ? -3.401 12.145 1.921 1.00 98.06 162 GLU A O 1
ATOM 1292 N N . LEU A 1 163 ? -1.784 11.013 0.850 1.00 98.06 163 LEU A N 1
ATOM 1293 C CA . LEU A 1 163 ? -1.863 9.824 1.695 1.00 98.06 163 LEU A CA 1
ATOM 1294 C C . LEU A 1 163 ? -1.491 10.141 3.147 1.00 98.06 163 LEU A C 1
ATOM 1296 O O . LEU A 1 163 ? -2.222 9.738 4.048 1.00 98.06 163 LEU A O 1
ATOM 1300 N N . ASN A 1 164 ? -0.414 10.895 3.372 1.00 96.88 164 ASN A N 1
ATOM 1301 C CA . ASN A 1 164 ? -0.010 11.330 4.711 1.00 96.88 164 ASN A CA 1
ATOM 1302 C C . ASN A 1 164 ? -1.115 12.159 5.374 1.00 96.88 164 ASN A C 1
ATOM 1304 O O . ASN A 1 164 ? -1.527 11.857 6.490 1.00 96.88 164 ASN A O 1
ATOM 1308 N N . THR A 1 165 ? -1.699 13.106 4.636 1.00 98.19 165 THR A N 1
ATOM 1309 C CA . THR A 1 165 ? -2.824 13.915 5.130 1.00 98.19 165 THR A CA 1
ATOM 1310 C C . THR A 1 165 ? -4.030 13.047 5.514 1.00 98.19 165 THR A C 1
ATOM 1312 O O . THR A 1 165 ? -4.675 13.265 6.542 1.00 98.19 165 THR A O 1
ATOM 1315 N N . ARG A 1 166 ? -4.345 12.021 4.710 1.00 97.56 166 ARG A N 1
ATOM 1316 C CA . ARG A 1 166 ? -5.423 11.068 5.017 1.00 97.56 166 ARG A CA 1
ATOM 1317 C C . ARG A 1 166 ? -5.109 10.243 6.263 1.00 97.56 166 ARG A C 1
ATOM 1319 O O . ARG A 1 166 ? -6.006 10.071 7.086 1.00 97.56 166 ARG A O 1
ATOM 1326 N N . ILE A 1 167 ? -3.872 9.774 6.426 1.00 97.75 167 ILE 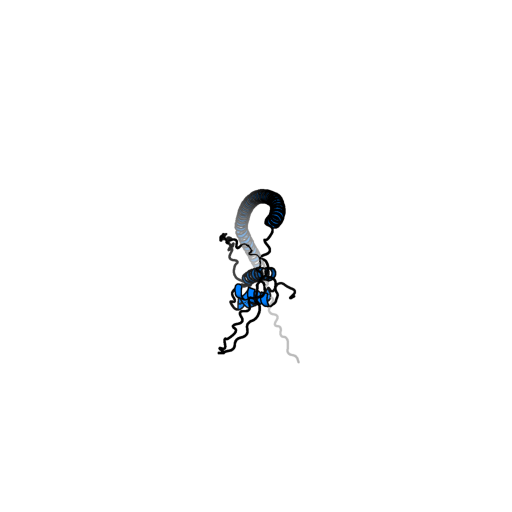A N 1
ATOM 1327 C CA . ILE A 1 167 ? -3.424 9.040 7.619 1.00 97.75 167 ILE A CA 1
ATOM 1328 C C . ILE A 1 167 ? -3.567 9.912 8.871 1.00 97.75 167 ILE A C 1
ATOM 1330 O O . ILE A 1 167 ? -4.133 9.451 9.859 1.00 97.75 167 ILE A O 1
ATOM 1334 N N . ASP A 1 168 ? -3.157 11.178 8.820 1.00 97.69 168 ASP A N 1
ATOM 1335 C CA . ASP A 1 168 ? -3.288 12.103 9.952 1.00 97.69 168 ASP A CA 1
ATOM 1336 C C . ASP A 1 168 ? -4.755 12.357 10.319 1.00 97.69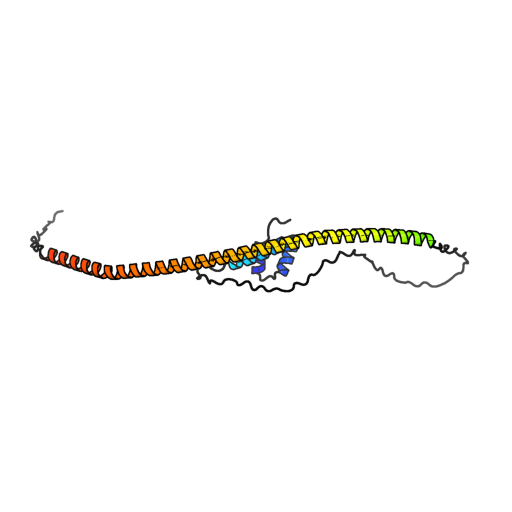 168 ASP A C 1
ATOM 1338 O O . ASP A 1 168 ? -5.139 12.321 11.495 1.00 97.69 168 ASP A O 1
ATOM 1342 N N . SER A 1 169 ? -5.614 12.538 9.311 1.00 96.81 169 SER A N 1
ATOM 1343 C CA . SER A 1 169 ? -7.057 12.681 9.529 1.00 96.81 169 SER A CA 1
ATOM 1344 C C . SER A 1 169 ? -7.672 11.415 10.137 1.00 96.81 169 SER A C 1
ATOM 1346 O O . SER A 1 169 ? -8.493 11.496 11.051 1.00 96.81 169 SER A O 1
ATOM 1348 N N . PHE A 1 170 ? -7.231 10.238 9.688 1.00 97.31 170 PHE A N 1
ATOM 1349 C CA . PHE A 1 170 ? -7.691 8.954 10.194 1.00 97.31 170 PHE A CA 1
ATOM 1350 C C . PHE A 1 170 ? -7.236 8.722 11.636 1.00 97.31 170 PHE A C 1
ATOM 1352 O O . PHE A 1 170 ? -8.057 8.350 12.469 1.00 97.31 170 PHE A O 1
ATOM 1359 N N . ASN A 1 171 ? -5.975 9.020 11.959 1.00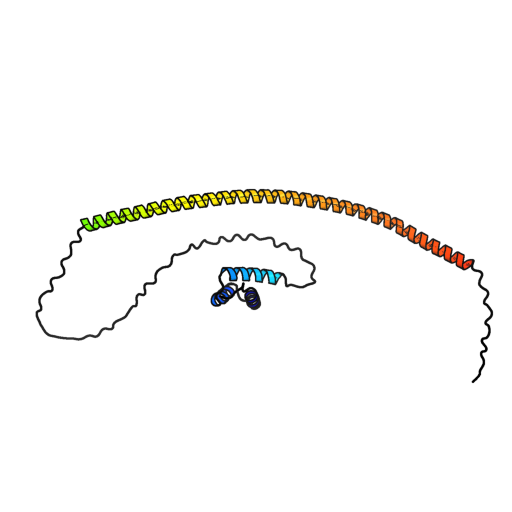 95.44 171 ASN A N 1
ATOM 1360 C CA . ASN A 1 171 ? -5.454 8.970 13.325 1.00 95.44 171 ASN A CA 1
ATOM 1361 C C . ASN A 1 171 ? -6.238 9.908 14.246 1.00 95.44 171 ASN A C 1
ATOM 1363 O O . ASN A 1 171 ? -6.623 9.515 15.343 1.00 95.44 171 ASN A O 1
ATOM 1367 N N . THR A 1 172 ? -6.566 11.111 13.771 1.00 97.50 172 THR A N 1
ATOM 1368 C CA . THR A 1 172 ? -7.405 12.057 14.518 1.00 97.50 172 THR A CA 1
ATOM 1369 C C . THR A 1 172 ? -8.799 11.484 14.791 1.00 97.50 172 THR A C 1
ATOM 1371 O O . THR A 1 172 ? -9.306 11.587 15.907 1.00 97.50 172 THR A O 1
ATOM 1374 N N . VAL A 1 173 ? -9.433 10.861 13.792 1.00 96.88 173 VAL A N 1
ATOM 1375 C CA . VAL A 1 173 ? -10.748 10.215 13.953 1.00 96.88 173 VAL A CA 1
ATOM 1376 C C . VAL A 1 173 ? -10.667 9.008 14.889 1.00 96.88 173 VAL A C 1
ATOM 1378 O O . VAL A 1 173 ? -11.561 8.829 15.713 1.00 96.88 173 VAL A O 1
ATOM 1381 N N . LEU A 1 174 ? -9.614 8.194 14.794 1.00 95.12 174 LEU A N 1
ATOM 1382 C CA . LEU A 1 174 ? -9.408 7.044 15.672 1.00 95.12 174 LEU A CA 1
ATOM 1383 C C . LEU A 1 174 ? -9.222 7.460 17.128 1.00 95.12 174 LEU A C 1
ATOM 1385 O O . LEU A 1 174 ? -9.856 6.862 17.992 1.00 95.12 174 LEU A O 1
ATOM 1389 N N . VAL A 1 175 ? -8.412 8.488 17.397 1.00 97.12 175 VAL A N 1
ATOM 1390 C CA . VAL A 1 175 ? -8.220 9.014 18.756 1.00 97.12 175 VAL A CA 1
ATOM 1391 C C . VAL A 1 175 ? -9.544 9.532 19.311 1.00 97.12 175 VAL A C 1
ATOM 1393 O O . VAL A 1 175 ? -9.962 9.085 20.372 1.00 97.12 175 VAL A O 1
ATOM 1396 N N . LYS A 1 176 ? -10.280 10.352 18.550 1.00 96.75 176 LYS A N 1
ATOM 1397 C CA . LYS A 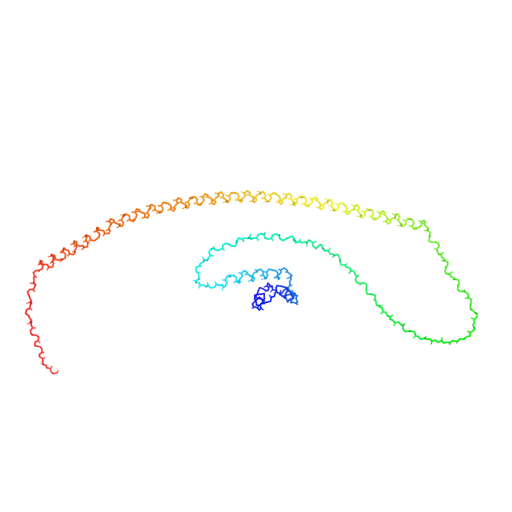1 176 ? -11.609 10.837 18.966 1.00 96.75 176 LYS A CA 1
ATOM 1398 C C . LYS A 1 176 ? -12.597 9.703 19.230 1.00 96.75 176 LYS A C 1
ATOM 1400 O O . LYS A 1 176 ? -13.389 9.764 20.165 1.00 96.75 176 LYS A O 1
ATOM 1405 N N . LYS A 1 177 ? -12.575 8.657 18.400 1.00 96.50 177 LYS A N 1
ATOM 1406 C CA . LYS A 1 177 ? -13.444 7.495 18.590 1.00 96.50 177 LYS A CA 1
ATOM 1407 C C . LYS A 1 177 ? -13.046 6.697 19.832 1.00 96.50 177 LYS A C 1
ATOM 1409 O O . LYS A 1 177 ? -13.935 6.250 20.550 1.00 96.50 177 LYS A O 1
ATOM 1414 N N . ALA A 1 178 ? -11.751 6.547 20.101 1.00 95.31 178 ALA A N 1
ATOM 1415 C CA . ALA A 1 178 ? -11.254 5.916 21.319 1.00 95.31 178 ALA A CA 1
ATOM 1416 C C . ALA A 1 178 ? -11.654 6.712 22.571 1.00 95.31 178 ALA A C 1
ATOM 1418 O O . ALA A 1 178 ? -12.163 6.116 23.512 1.00 95.31 178 ALA A O 1
ATOM 1419 N N . GLU A 1 179 ? -11.534 8.042 22.544 1.00 95.56 179 GLU A N 1
ATOM 1420 C CA . GLU A 1 179 ? -12.009 8.927 23.619 1.00 95.56 179 GLU A CA 1
ATOM 1421 C C . GLU A 1 179 ? -13.523 8.779 23.842 1.00 95.56 179 GLU A C 1
ATOM 1423 O O . GLU A 1 179 ? -13.963 8.569 24.967 1.00 95.56 179 GLU A O 1
ATOM 1428 N N . SER A 1 180 ? -14.329 8.784 22.772 1.00 94.69 180 SER A N 1
ATOM 1429 C CA . SER A 1 180 ? -15.783 8.584 22.890 1.00 94.69 180 SER A CA 1
ATOM 1430 C C . SER A 1 180 ? -16.160 7.199 23.431 1.00 94.69 180 SER A C 1
ATOM 1432 O O . SER A 1 180 ? -17.177 7.045 24.110 1.00 94.69 180 SER A O 1
ATOM 1434 N N . PHE A 1 181 ? -15.349 6.180 23.131 1.00 95.44 181 PHE A N 1
ATOM 1435 C CA . PHE A 1 181 ? -15.541 4.829 23.643 1.00 95.44 181 PHE A CA 1
ATOM 1436 C C . PHE A 1 181 ? -15.193 4.754 25.131 1.00 95.44 181 PHE A C 1
ATOM 1438 O O . PHE A 1 181 ? -15.963 4.168 25.885 1.00 95.44 181 PHE A O 1
ATOM 1445 N N . ASP A 1 182 ? -14.094 5.382 25.555 1.00 96.81 182 ASP A N 1
ATOM 1446 C CA . ASP A 1 182 ? -13.713 5.501 26.967 1.00 96.81 182 ASP A CA 1
ATOM 1447 C C . ASP A 1 182 ? -14.800 6.224 27.780 1.00 96.81 182 ASP A C 1
ATOM 1449 O O . ASP A 1 182 ? -15.237 5.737 28.821 1.00 96.81 182 ASP A O 1
ATOM 1453 N N . GLU A 1 183 ? -15.340 7.325 27.249 1.00 96.69 183 GLU A N 1
ATOM 1454 C CA . GLU A 1 183 ? -16.445 8.052 27.881 1.00 96.69 183 GLU A CA 1
ATOM 1455 C C . GLU A 1 183 ? -17.731 7.214 27.950 1.00 96.69 183 GLU A C 1
ATOM 1457 O O . GLU A 1 183 ? -18.389 7.163 28.991 1.00 96.69 183 GLU A O 1
ATOM 1462 N N . THR A 1 184 ? -18.065 6.487 26.879 1.00 95.56 184 THR A N 1
ATOM 1463 C CA . THR A 1 184 ? -19.211 5.563 26.875 1.00 95.56 184 THR A CA 1
ATOM 1464 C C . THR A 1 184 ? -19.023 4.449 27.903 1.00 95.56 184 THR A C 1
ATOM 1466 O O . THR A 1 184 ? -19.955 4.145 28.642 1.00 95.56 184 THR A O 1
ATOM 1469 N N . MET A 1 185 ? -17.826 3.867 27.994 1.00 94.81 185 MET A N 1
ATOM 1470 C CA . MET A 1 185 ? -17.514 2.816 28.962 1.00 94.81 185 MET A CA 1
ATOM 1471 C C . MET A 1 185 ? -17.635 3.334 30.397 1.00 94.81 185 MET A C 1
ATOM 1473 O O . MET A 1 185 ? -18.238 2.678 31.241 1.00 94.81 185 MET A O 1
ATOM 1477 N N . ARG A 1 186 ? -17.155 4.553 30.663 1.00 96.50 186 ARG A N 1
ATOM 1478 C CA . ARG A 1 186 ? -17.298 5.198 31.971 1.00 96.50 186 ARG A CA 1
ATOM 1479 C C . ARG A 1 186 ? -18.761 5.447 32.337 1.00 96.50 186 ARG A C 1
ATOM 1481 O O . ARG A 1 186 ? -19.145 5.224 33.483 1.00 96.50 186 ARG A O 1
ATOM 1488 N N . ASN A 1 187 ? -19.582 5.882 31.383 1.00 96.12 187 ASN A N 1
ATOM 1489 C CA . ASN A 1 187 ? -21.020 6.044 31.599 1.00 96.12 187 ASN A CA 1
ATOM 1490 C C . ASN A 1 187 ? -21.682 4.691 31.899 1.00 96.12 187 ASN A C 1
ATOM 1492 O O . ASN A 1 187 ? -22.421 4.579 32.878 1.00 96.12 187 ASN A O 1
ATOM 1496 N N . VAL A 1 188 ? -21.341 3.646 31.140 1.00 96.50 188 VAL A N 1
ATOM 1497 C CA . VAL A 1 188 ? -21.821 2.279 31.387 1.00 96.50 188 VAL A CA 1
ATOM 1498 C C . VAL A 1 188 ? -21.416 1.796 32.782 1.00 96.50 188 VAL A C 1
ATOM 1500 O O . VAL A 1 188 ? -22.266 1.281 33.501 1.00 96.50 188 VAL A O 1
ATOM 1503 N N . ASP A 1 189 ? -20.179 2.029 33.228 1.00 95.88 189 ASP A N 1
ATOM 1504 C CA . ASP A 1 189 ? -19.744 1.687 34.589 1.00 95.88 189 ASP A CA 1
ATOM 1505 C C . ASP A 1 189 ? -20.594 2.392 35.658 1.00 95.88 189 ASP A C 1
ATOM 1507 O O . ASP A 1 189 ? -20.977 1.779 36.658 1.00 95.88 189 ASP A O 1
ATOM 1511 N N . THR A 1 190 ? -20.943 3.667 35.455 1.00 97.56 190 THR A N 1
ATOM 1512 C CA . THR A 1 190 ? -21.817 4.383 36.400 1.00 97.56 190 THR A CA 1
ATOM 1513 C C . THR A 1 190 ? -23.247 3.846 36.406 1.00 97.56 190 THR A C 1
ATOM 1515 O O . THR A 1 190 ? -23.851 3.738 37.478 1.00 97.56 190 THR A O 1
ATOM 1518 N N . GLU A 1 191 ? -23.784 3.462 35.247 1.00 96.56 191 GLU A N 1
ATOM 1519 C CA . GLU A 1 191 ? -25.109 2.848 35.136 1.00 96.56 191 GLU A CA 1
ATOM 1520 C C . GLU A 1 191 ? -25.132 1.459 35.776 1.00 96.56 191 GLU A C 1
ATOM 1522 O O . GLU A 1 191 ? -26.060 1.144 36.521 1.00 96.56 191 GLU A O 1
ATOM 1527 N N . ILE A 1 192 ? -24.084 0.658 35.569 1.00 96.81 192 ILE A N 1
ATOM 1528 C CA . ILE A 1 192 ? -23.909 -0.647 36.212 1.00 96.81 192 ILE A CA 1
ATOM 1529 C C . ILE A 1 192 ? -23.846 -0.483 37.731 1.00 96.81 192 ILE A C 1
ATOM 1531 O O . ILE A 1 192 ? -24.540 -1.206 38.439 1.00 96.81 192 ILE A O 1
ATOM 1535 N N . GLN A 1 193 ? -23.105 0.497 38.254 1.00 97.00 193 GLN A N 1
ATOM 1536 C CA . GLN A 1 193 ? -23.076 0.769 39.697 1.00 97.00 193 GLN A CA 1
ATOM 1537 C C . GLN A 1 193 ? -24.434 1.232 40.238 1.00 97.00 193 GLN A C 1
ATOM 1539 O O . GLN A 1 193 ? -24.810 0.902 41.367 1.00 97.00 193 GLN A O 1
ATOM 1544 N N . ALA A 1 194 ? -25.185 2.023 39.471 1.00 97.31 194 ALA A N 1
ATOM 1545 C CA . ALA A 1 194 ? -26.533 2.434 39.851 1.00 97.31 194 ALA A CA 1
ATOM 1546 C C . ALA A 1 194 ? -27.492 1.233 39.875 1.00 97.31 194 ALA A C 1
ATOM 1548 O O . ALA A 1 194 ? -28.256 1.075 40.833 1.00 97.31 194 ALA A O 1
ATOM 1549 N N . LEU A 1 195 ? -27.401 0.357 38.872 1.00 96.00 195 LEU A N 1
ATOM 1550 C CA . LEU A 1 195 ? -28.137 -0.901 38.804 1.00 96.00 195 LEU A CA 1
ATOM 1551 C C . LEU A 1 195 ? -27.770 -1.822 39.965 1.00 96.00 195 LEU A C 1
ATOM 1553 O O . LEU A 1 195 ? -28.671 -2.313 40.639 1.00 96.00 195 LEU A O 1
ATOM 1557 N N . GLU A 1 196 ? -26.486 -1.986 40.271 1.00 96.38 196 GLU A N 1
ATOM 1558 C CA . GLU A 1 196 ? -25.998 -2.765 41.409 1.00 96.38 196 GLU A CA 1
ATOM 1559 C C . GLU A 1 196 ? -26.576 -2.234 42.728 1.00 96.38 196 GLU A C 1
ATOM 1561 O O . GLU A 1 196 ? -27.139 -2.990 43.520 1.00 96.38 196 GLU A O 1
ATOM 1566 N N . LYS A 1 197 ? -26.537 -0.913 42.947 1.00 96.94 197 LYS A N 1
ATOM 1567 C CA . LYS A 1 197 ? -27.159 -0.276 44.120 1.00 96.94 197 LYS A CA 1
ATOM 1568 C C . LYS A 1 197 ? -28.669 -0.496 44.165 1.00 96.94 197 LYS A C 1
ATOM 1570 O O . LYS A 1 197 ? -29.217 -0.683 45.250 1.00 96.94 197 LYS A O 1
ATOM 1575 N N . SER A 1 198 ? -29.349 -0.453 43.019 1.00 95.38 198 SER A N 1
ATOM 1576 C CA . SER A 1 198 ? -30.789 -0.712 42.945 1.00 95.38 198 SER A CA 1
ATOM 1577 C C . SER A 1 198 ? -31.111 -2.172 43.277 1.00 95.38 198 SER A C 1
ATOM 1579 O O . SER A 1 198 ? -32.007 -2.427 44.078 1.00 95.38 198 SER A O 1
ATOM 1581 N N . LEU A 1 199 ? -30.316 -3.120 42.774 1.00 95.56 199 LEU A N 1
ATOM 1582 C CA . LEU A 1 199 ? -30.459 -4.545 43.042 1.00 95.56 199 LEU A CA 1
ATOM 1583 C C . LEU A 1 199 ? -30.210 -4.848 44.522 1.00 95.56 199 LEU A C 1
ATOM 1585 O O . LEU A 1 199 ? -31.023 -5.518 45.152 1.00 95.56 199 LEU A O 1
ATOM 1589 N N . ASN A 1 200 ? -29.159 -4.270 45.108 1.00 97.00 200 ASN A N 1
ATOM 1590 C CA . ASN A 1 200 ? -28.851 -4.397 46.534 1.00 97.00 200 ASN A CA 1
ATOM 1591 C C . ASN A 1 200 ? -29.972 -3.861 47.441 1.00 97.00 200 ASN A C 1
ATOM 1593 O O . ASN A 1 200 ? -30.126 -4.343 48.558 1.00 97.00 200 ASN A O 1
ATOM 1597 N N . LYS A 1 201 ? -30.776 -2.892 46.978 1.00 96.25 201 LYS A N 1
ATOM 1598 C CA . LYS A 1 201 ? -31.977 -2.417 47.692 1.00 96.25 201 LYS A CA 1
ATOM 1599 C C . LYS A 1 201 ? -33.203 -3.297 47.448 1.00 96.25 201 LYS A C 1
ATOM 1601 O O . LYS A 1 201 ? -34.013 -3.458 48.354 1.00 96.25 201 LYS A O 1
ATOM 1606 N N . LEU A 1 202 ? -33.353 -3.849 46.244 1.00 95.69 202 LEU A N 1
ATOM 1607 C CA . LEU A 1 202 ? -34.497 -4.687 45.880 1.00 95.69 202 LEU A CA 1
ATOM 1608 C C . LEU A 1 202 ? -34.431 -6.080 46.506 1.00 95.69 202 LEU A C 1
ATOM 1610 O O . LEU A 1 202 ? -35.472 -6.600 46.892 1.00 95.69 202 LEU A O 1
ATOM 1614 N N . VAL A 1 203 ? -33.240 -6.675 46.632 1.00 96.19 203 VAL A N 1
ATOM 1615 C CA . VAL A 1 203 ? -33.068 -8.023 47.200 1.00 96.19 203 VAL A CA 1
ATOM 1616 C C . VAL A 1 203 ? -33.644 -8.136 48.627 1.00 96.19 203 VAL A C 1
ATOM 1618 O O . VAL A 1 203 ? -34.439 -9.052 48.849 1.00 96.19 203 VAL A O 1
ATOM 1621 N N . PRO A 1 204 ? -33.349 -7.219 49.575 1.00 94.69 204 PRO A N 1
ATOM 1622 C CA . PRO A 1 204 ? -33.975 -7.214 50.899 1.00 94.69 204 PRO A CA 1
ATOM 1623 C C . PRO A 1 204 ? -35.493 -7.038 50.836 1.00 94.69 204 PRO A C 1
ATOM 1625 O O . PRO A 1 204 ? -36.207 -7.837 51.421 1.00 94.69 204 PRO A O 1
ATOM 1628 N N . ILE A 1 205 ? -35.994 -6.071 50.057 1.00 93.56 205 ILE A N 1
ATOM 1629 C CA . ILE A 1 205 ? -37.438 -5.798 49.937 1.00 93.56 205 ILE A CA 1
ATOM 1630 C C . ILE A 1 205 ? -38.188 -7.027 49.407 1.00 93.56 205 ILE A C 1
ATOM 1632 O O . ILE A 1 205 ? -39.259 -7.366 49.900 1.00 93.56 205 ILE A O 1
ATOM 1636 N N . LEU A 1 206 ? -37.633 -7.720 48.408 1.00 91.38 206 LEU A N 1
ATOM 1637 C CA . LEU A 1 206 ? -38.203 -8.967 47.899 1.00 91.38 206 LEU A CA 1
ATOM 1638 C C . LEU A 1 206 ? -38.187 -10.068 48.962 1.00 91.38 206 LEU A C 1
ATOM 1640 O O . LEU A 1 206 ? -39.173 -10.791 49.088 1.00 91.38 206 LEU A O 1
ATOM 1644 N N . SER A 1 207 ? -37.098 -10.193 49.721 1.00 94.62 207 SER A N 1
ATOM 1645 C CA . SER A 1 207 ? -37.001 -11.151 50.825 1.00 94.62 207 SER A CA 1
ATOM 1646 C C . SER A 1 207 ? -38.038 -10.862 51.916 1.00 94.62 207 SER A C 1
ATOM 1648 O O . SER A 1 207 ? -38.746 -11.779 52.338 1.00 94.62 207 SER A O 1
ATOM 1650 N N . ASP A 1 208 ? -38.179 -9.597 52.314 1.00 94.94 208 ASP A N 1
ATOM 1651 C CA . ASP A 1 208 ? -39.131 -9.135 53.323 1.00 94.94 208 ASP A CA 1
ATOM 1652 C C . ASP A 1 208 ? -40.568 -9.385 52.847 1.00 94.94 208 ASP A C 1
ATOM 1654 O O . ASP A 1 208 ? -41.321 -10.078 53.527 1.00 94.94 208 ASP A O 1
ATOM 1658 N N . ASN A 1 209 ? -40.911 -8.986 51.618 1.00 93.44 209 ASN A N 1
ATOM 1659 C CA . ASN A 1 209 ? -42.226 -9.239 51.018 1.00 93.44 209 ASN A CA 1
ATOM 1660 C C . ASN A 1 209 ? -42.556 -10.738 50.924 1.00 93.44 209 ASN A C 1
ATOM 1662 O O . ASN A 1 209 ? -43.684 -11.142 51.204 1.00 93.44 209 ASN A O 1
ATOM 1666 N N . ILE A 1 210 ? -41.596 -11.591 50.536 1.00 93.62 210 ILE A N 1
ATOM 1667 C CA . ILE A 1 210 ? -41.794 -13.051 50.506 1.00 93.62 210 ILE A CA 1
ATOM 1668 C C . ILE A 1 210 ? -42.017 -13.587 51.926 1.00 93.62 210 ILE A C 1
ATOM 1670 O O . ILE A 1 210 ? -42.829 -14.498 52.115 1.00 93.62 210 ILE A O 1
ATOM 1674 N N . SER A 1 211 ? -41.312 -13.046 52.922 1.00 91.62 211 SER A N 1
ATOM 1675 C CA . SER A 1 211 ? -41.462 -13.445 54.322 1.00 91.62 211 SER A CA 1
ATOM 1676 C C . SER A 1 211 ? -42.812 -13.015 54.914 1.00 91.62 211 SER A C 1
ATOM 1678 O O . SER A 1 211 ? -43.463 -13.829 55.569 1.00 91.62 211 SER A O 1
ATOM 1680 N N . GLU A 1 212 ? -43.299 -11.815 54.585 1.00 92.81 212 GLU A N 1
ATOM 1681 C CA . GLU A 1 212 ? -44.636 -11.334 54.944 1.00 92.81 212 GLU A CA 1
ATOM 1682 C C . GLU A 1 212 ? -45.732 -12.166 54.274 1.00 92.81 212 GLU A C 1
ATOM 1684 O O . GLU A 1 212 ? -46.655 -12.616 54.950 1.00 92.81 212 GLU A O 1
ATOM 1689 N N . LEU A 1 213 ? -45.607 -12.463 52.973 1.00 91.69 213 LEU A N 1
ATOM 1690 C CA . LEU A 1 213 ? -46.539 -13.346 52.258 1.00 91.69 213 LEU A CA 1
ATOM 1691 C C . LEU A 1 213 ? -46.617 -14.730 52.909 1.00 91.69 213 LEU A C 1
ATOM 1693 O O . LEU A 1 213 ? -47.706 -15.283 53.068 1.00 91.69 213 LEU A O 1
ATOM 1697 N N . ARG A 1 214 ? -45.472 -15.291 53.320 1.00 90.31 214 ARG A N 1
ATOM 1698 C CA . ARG A 1 214 ? -45.439 -16.543 54.090 1.00 90.31 214 ARG A CA 1
ATOM 1699 C C . ARG A 1 214 ? -46.147 -16.391 55.438 1.00 90.31 214 ARG A C 1
ATOM 1701 O O . ARG A 1 214 ? -46.865 -17.312 55.823 1.00 90.31 214 ARG A O 1
ATOM 1708 N N . GLY A 1 215 ? -45.985 -15.260 56.123 1.00 91.12 215 GLY A N 1
ATOM 1709 C CA . GLY A 1 215 ? -46.706 -14.927 57.355 1.00 91.12 215 GLY A CA 1
ATOM 1710 C C . GLY A 1 215 ? -48.222 -14.922 57.154 1.00 91.12 215 GLY A C 1
ATOM 1711 O O . GLY A 1 215 ? -48.920 -15.722 57.772 1.00 91.12 215 GLY A O 1
ATOM 1712 N N . VAL A 1 216 ? -48.712 -14.134 56.192 1.00 89.94 216 VAL A N 1
ATOM 1713 C CA . VAL A 1 216 ? -50.142 -14.014 55.854 1.00 89.94 216 VAL A CA 1
ATOM 1714 C C . VAL A 1 216 ? -50.756 -15.366 55.484 1.00 89.94 216 VAL A C 1
ATOM 1716 O O . VAL A 1 216 ? -51.841 -15.697 55.953 1.00 89.94 216 VAL A O 1
ATOM 1719 N N . ILE A 1 217 ? -50.065 -16.187 54.683 1.00 89.88 217 ILE A N 1
ATOM 1720 C CA . ILE A 1 217 ? -50.524 -17.546 54.345 1.00 89.88 217 ILE A CA 1
ATOM 1721 C C . ILE A 1 217 ? -50.602 -18.433 55.596 1.00 89.88 217 ILE A C 1
ATOM 1723 O O . ILE A 1 217 ? -51.516 -19.250 55.717 1.00 89.88 217 ILE A O 1
ATOM 1727 N N . THR A 1 218 ? -49.650 -18.298 56.520 1.00 88.31 218 THR A N 1
ATOM 1728 C CA . THR A 1 218 ? -49.624 -19.086 57.760 1.00 88.31 218 THR A CA 1
ATOM 1729 C C . THR A 1 218 ? -50.777 -18.696 58.681 1.00 88.31 218 THR A C 1
ATOM 1731 O O . THR A 1 218 ? -51.439 -19.587 59.214 1.00 88.31 218 THR A O 1
ATOM 1734 N N . ASP A 1 219 ? -51.066 -17.401 58.806 1.00 90.44 219 ASP A N 1
ATOM 1735 C CA . ASP A 1 219 ? -52.188 -16.884 59.593 1.00 90.44 219 ASP A CA 1
ATOM 1736 C C . ASP A 1 219 ? -53.537 -17.291 58.983 1.00 90.44 219 ASP A C 1
ATOM 1738 O O . ASP A 1 219 ? -54.377 -17.861 59.678 1.00 90.44 219 ASP A O 1
ATOM 1742 N N . LEU A 1 220 ? -53.705 -17.159 57.660 1.00 86.44 220 LEU A N 1
ATOM 1743 C CA . LEU A 1 220 ? -54.882 -17.663 56.931 1.00 86.44 220 LEU A CA 1
ATOM 1744 C C . LEU A 1 220 ? -55.095 -19.168 57.122 1.00 86.44 220 LEU A C 1
ATOM 1746 O O . LEU A 1 220 ? -56.228 -19.639 57.221 1.00 86.44 220 LEU A O 1
ATOM 1750 N N . ARG A 1 221 ? -54.012 -19.948 57.179 1.00 83.38 221 ARG A N 1
ATOM 1751 C CA . ARG A 1 221 ? -54.087 -21.390 57.435 1.00 83.38 221 ARG A CA 1
ATOM 1752 C C . ARG A 1 221 ? -54.446 -21.708 58.890 1.00 83.38 221 ARG A C 1
ATOM 1754 O O . ARG A 1 221 ? -54.959 -22.792 59.154 1.00 83.38 221 ARG A O 1
ATOM 1761 N N . LYS A 1 222 ? -54.170 -20.796 59.823 1.00 83.88 222 LYS A N 1
ATOM 1762 C CA . LYS A 1 222 ? -54.485 -20.928 61.251 1.00 83.88 222 LYS A CA 1
ATOM 1763 C C . LYS A 1 222 ? -55.943 -20.566 61.548 1.00 83.88 222 LYS A C 1
ATOM 1765 O O . LYS A 1 222 ? -56.555 -21.230 62.380 1.00 83.88 222 LYS A O 1
ATOM 1770 N N . ASP A 1 223 ? -56.480 -19.579 60.830 1.00 77.56 223 ASP A N 1
ATOM 1771 C CA . ASP A 1 223 ? -57.882 -19.145 60.898 1.00 77.56 223 ASP A CA 1
ATOM 1772 C C . ASP A 1 223 ? -58.831 -19.978 60.030 1.00 77.56 223 ASP A C 1
ATOM 1774 O O . ASP A 1 223 ? -60.047 -19.853 60.174 1.00 77.56 223 ASP A O 1
ATOM 1778 N N . GLN A 1 224 ? -58.328 -20.878 59.172 1.00 65.81 224 GLN A N 1
ATOM 1779 C CA . GLN A 1 224 ? -59.184 -21.951 58.679 1.00 65.81 224 GLN A CA 1
ATOM 1780 C C . GLN A 1 224 ? -59.595 -22.818 59.878 1.00 65.81 224 GLN A C 1
ATOM 1782 O O . GLN A 1 224 ? -58.737 -23.510 60.442 1.00 65.81 224 GLN A O 1
ATOM 1787 N N . PRO A 1 225 ? -60.887 -22.830 60.275 1.00 58.69 225 PRO A N 1
ATOM 1788 C CA . PRO A 1 225 ? -61.349 -23.787 61.261 1.00 58.69 225 PRO A CA 1
ATOM 1789 C C . PRO A 1 225 ? -60.990 -25.157 60.708 1.00 58.69 225 PRO A C 1
ATOM 1791 O O . PRO A 1 225 ? -61.277 -25.441 59.542 1.00 58.69 225 PRO A O 1
ATOM 1794 N N . LYS A 1 226 ? -60.310 -25.978 61.520 1.00 59.38 226 LYS A N 1
ATOM 1795 C CA . LYS A 1 226 ? -60.116 -27.398 61.226 1.00 59.38 226 LYS A CA 1
ATOM 1796 C C . LYS A 1 226 ? -61.474 -27.909 60.776 1.00 59.38 226 LYS A C 1
ATOM 1798 O O . LYS A 1 226 ? -62.371 -28.009 61.608 1.00 59.38 226 LYS A O 1
ATOM 1803 N N . ALA A 1 227 ? -61.633 -28.136 59.472 1.00 59.91 227 ALA A N 1
ATOM 1804 C CA . ALA A 1 227 ? -62.790 -28.816 58.943 1.00 59.91 227 ALA A CA 1
ATOM 1805 C C . ALA A 1 227 ? -62.760 -30.168 59.640 1.00 59.91 227 ALA A C 1
ATOM 1807 O O . ALA A 1 227 ? -61.895 -31.008 59.384 1.00 59.91 227 ALA A O 1
ATOM 1808 N N . GLU A 1 228 ? -63.601 -30.261 60.659 1.00 51.69 228 GLU A N 1
ATOM 1809 C CA . GLU A 1 228 ? -63.856 -31.435 61.450 1.00 51.69 228 GLU A CA 1
ATOM 1810 C C . GLU A 1 228 ? -64.057 -32.570 60.456 1.00 51.69 228 GLU A C 1
ATOM 1812 O O . GLU A 1 228 ? -64.887 -32.466 59.550 1.00 51.69 228 GLU A O 1
ATOM 1817 N N . ASN A 1 229 ? -63.181 -33.573 60.554 1.00 58.47 229 ASN A N 1
ATOM 1818 C CA . ASN A 1 229 ? -63.172 -34.747 59.695 1.00 58.47 229 ASN A CA 1
ATOM 1819 C C . ASN A 1 229 ? -64.620 -35.189 59.447 1.00 58.47 229 ASN A C 1
ATOM 1821 O O . ASN A 1 229 ? -65.271 -35.611 60.409 1.00 58.47 229 ASN A O 1
ATOM 1825 N N . PRO A 1 230 ? -65.141 -35.134 58.205 1.00 57.69 230 PRO A N 1
ATOM 1826 C CA . PRO A 1 230 ? -66.379 -35.829 57.931 1.00 57.69 230 PRO A CA 1
ATOM 1827 C C . PRO A 1 230 ? -66.116 -37.307 58.254 1.00 57.69 230 PRO A C 1
ATOM 1829 O O . PRO A 1 230 ? -65.103 -37.855 57.801 1.00 57.69 230 PRO A O 1
ATOM 1832 N N . PRO A 1 231 ? -66.958 -37.944 59.086 1.00 56.38 231 PRO A N 1
ATOM 1833 C CA . PRO A 1 231 ? -66.752 -39.323 59.491 1.00 56.38 231 PRO A CA 1
ATOM 1834 C C . PRO A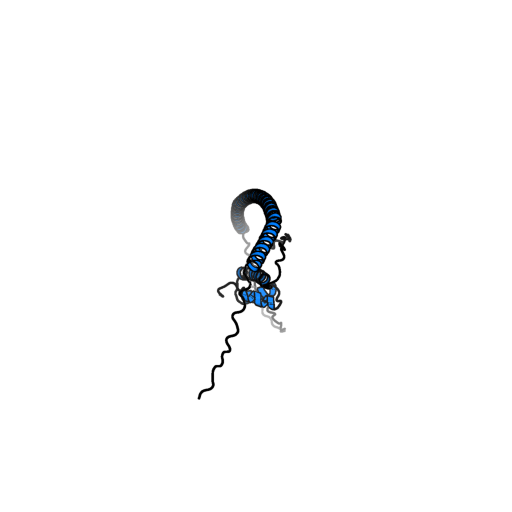 1 231 ? -66.608 -40.178 58.236 1.00 56.38 231 PRO A C 1
ATOM 1836 O O . PRO A 1 231 ? -67.409 -40.046 57.306 1.00 56.38 231 PRO A O 1
ATOM 1839 N N . MET A 1 232 ? -65.570 -41.022 58.219 1.00 55.62 232 MET A N 1
ATOM 1840 C CA . MET A 1 232 ? -65.405 -42.109 57.258 1.00 55.62 232 MET A CA 1
ATOM 1841 C C . MET A 1 232 ? -66.771 -42.755 57.036 1.00 55.62 232 MET A C 1
ATOM 1843 O O . MET A 1 232 ? -67.280 -43.476 57.892 1.00 55.62 232 MET A O 1
ATOM 1847 N N . ARG A 1 233 ? -67.391 -42.474 55.889 1.00 57.81 233 ARG A N 1
ATOM 1848 C CA . ARG A 1 233 ? -68.463 -43.324 55.404 1.00 57.81 233 ARG A CA 1
ATOM 1849 C C . ARG A 1 233 ? -67.773 -44.589 54.940 1.00 57.81 233 ARG A C 1
ATOM 1851 O O . ARG A 1 233 ? -67.113 -44.582 53.906 1.00 57.81 233 ARG A O 1
ATOM 1858 N N . ASP A 1 234 ? -67.902 -45.630 55.756 1.00 56.56 234 ASP A N 1
ATOM 1859 C CA . ASP A 1 234 ? -67.684 -47.019 55.380 1.00 56.56 234 ASP A CA 1
ATOM 1860 C C . ASP A 1 234 ? -68.296 -47.258 53.996 1.00 56.56 234 ASP A C 1
ATOM 1862 O O . ASP A 1 234 ? -69.510 -47.425 53.848 1.00 56.56 234 ASP A O 1
ATOM 1866 N N . ILE A 1 235 ? -67.457 -47.276 52.960 1.00 59.94 235 ILE A N 1
ATOM 1867 C CA . ILE A 1 235 ? -67.845 -47.806 51.658 1.00 59.94 235 ILE A CA 1
ATOM 1868 C C . ILE A 1 235 ? -67.809 -49.328 51.804 1.00 59.94 235 ILE A C 1
ATOM 1870 O O . ILE A 1 235 ? -66.872 -50.010 51.402 1.00 59.94 235 ILE A O 1
ATOM 1874 N N . ARG A 1 236 ? -68.865 -49.869 52.418 1.00 57.22 236 ARG A N 1
ATOM 1875 C CA . ARG A 1 236 ? -69.307 -51.240 52.174 1.00 57.22 236 ARG A CA 1
ATOM 1876 C C . ARG A 1 236 ? -69.997 -51.275 50.809 1.00 57.22 236 ARG A C 1
ATOM 1878 O O . ARG A 1 236 ? -71.218 -51.213 50.721 1.00 57.22 236 ARG A O 1
ATOM 1885 N N . THR A 1 237 ? -69.225 -51.402 49.740 1.00 58.62 237 THR A N 1
ATOM 1886 C CA . THR A 1 237 ? -69.700 -52.042 48.503 1.00 58.62 237 THR A CA 1
ATOM 1887 C C . THR A 1 237 ? -69.196 -53.480 48.566 1.00 58.62 237 THR A C 1
ATOM 1889 O O . THR A 1 237 ? -68.010 -53.731 48.398 1.00 58.62 237 THR A O 1
ATOM 1892 N N . SER A 1 238 ? -69.981 -54.396 49.135 1.00 50.81 238 SER A N 1
ATOM 1893 C CA . SER A 1 238 ? -70.991 -55.178 48.404 1.00 50.81 238 SER A CA 1
ATOM 1894 C C . SER A 1 238 ? -70.402 -55.829 47.157 1.00 50.81 238 SER A C 1
ATOM 1896 O O . SER A 1 238 ? -70.404 -55.257 46.075 1.00 50.81 238 SER A O 1
ATOM 1898 N N . THR A 1 239 ? -69.889 -57.043 47.356 1.00 64.69 239 THR A N 1
ATOM 1899 C CA . THR A 1 239 ? -70.362 -58.257 46.682 1.00 64.69 239 THR A CA 1
ATOM 1900 C C . THR A 1 239 ? -71.544 -58.019 45.741 1.00 64.69 239 THR A C 1
ATOM 1902 O O . THR A 1 239 ? -72.604 -57.631 46.224 1.00 64.69 239 THR A O 1
ATOM 1905 N N . LEU A 1 240 ? -71.386 -58.324 44.452 1.00 55.34 240 LEU A N 1
ATOM 1906 C CA . LEU A 1 240 ? -72.340 -59.107 43.652 1.00 55.34 240 LEU A CA 1
ATOM 1907 C C . LEU A 1 240 ? -71.827 -59.248 42.208 1.00 55.34 240 LEU A C 1
ATOM 1909 O O . LEU A 1 240 ? -71.727 -58.253 41.502 1.00 55.34 240 LEU A O 1
ATOM 1913 N N . LEU A 1 241 ? -71.557 -60.517 41.868 1.00 55.19 241 LEU A N 1
ATOM 1914 C CA . LEU A 1 241 ? -71.658 -61.203 40.566 1.00 55.19 241 LEU A CA 1
ATOM 1915 C C . LEU A 1 241 ? -70.931 -60.621 39.346 1.00 55.19 241 LEU A C 1
ATOM 1917 O O . LEU A 1 241 ? -71.392 -59.611 38.780 1.00 55.19 241 LEU A O 1
#